Protein AF-I7C278-F1 (afdb_monomer_lite)

Structure (mmCIF, N/CA/C/O backbone):
data_AF-I7C278-F1
#
_entry.id   AF-I7C278-F1
#
loop_
_atom_site.group_PDB
_atom_site.id
_atom_site.type_symbol
_atom_site.label_atom_id
_atom_site.label_alt_id
_atom_site.label_comp_id
_atom_site.label_asym_id
_atom_site.label_entity_id
_atom_site.label_seq_id
_atom_site.pdbx_PDB_ins_code
_atom_site.Cartn_x
_atom_site.Cartn_y
_atom_site.Cartn_z
_atom_site.occupancy
_atom_site.B_iso_or_equiv
_atom_site.auth_seq_id
_atom_site.auth_comp_id
_atom_site.auth_asym_id
_atom_site.auth_atom_id
_atom_site.pdbx_PDB_model_num
ATOM 1 N N . MET A 1 1 ? 4.627 -19.663 -28.144 1.00 52.62 1 MET A N 1
ATOM 2 C CA . MET A 1 1 ? 4.927 -18.577 -27.190 1.00 52.62 1 MET A CA 1
ATOM 3 C C . MET A 1 1 ? 4.937 -19.194 -25.806 1.00 52.62 1 MET A C 1
ATOM 5 O O . MET A 1 1 ? 3.940 -19.802 -25.444 1.00 52.62 1 MET A O 1
ATOM 9 N N . GLN A 1 2 ? 6.064 -19.139 -25.101 1.00 69.25 2 GLN A N 1
ATOM 10 C CA . GLN A 1 2 ? 6.159 -19.613 -23.721 1.00 69.25 2 GLN A CA 1
ATOM 11 C C . GLN A 1 2 ? 5.939 -18.409 -22.808 1.00 69.25 2 GLN A C 1
ATOM 13 O O . GLN A 1 2 ? 6.591 -17.383 -22.988 1.00 69.25 2 GLN A O 1
ATOM 18 N N . LEU A 1 3 ? 4.978 -18.511 -21.897 1.00 79.00 3 LEU A N 1
ATOM 19 C CA . LEU A 1 3 ? 4.718 -17.484 -20.894 1.00 79.00 3 LEU A CA 1
ATOM 20 C C . LEU A 1 3 ? 5.531 -17.817 -19.641 1.00 79.00 3 LEU A C 1
ATOM 22 O O . LEU A 1 3 ? 5.642 -18.986 -19.274 1.00 79.00 3 LEU A O 1
ATOM 26 N N . LEU A 1 4 ? 6.120 -16.796 -19.022 1.00 84.38 4 LEU A N 1
ATOM 27 C CA . LEU A 1 4 ? 6.822 -16.912 -17.746 1.00 84.38 4 LEU A CA 1
ATOM 28 C C . LEU A 1 4 ? 5.883 -16.481 -16.624 1.00 84.38 4 LEU A C 1
ATOM 30 O O . LEU A 1 4 ? 5.195 -15.465 -16.743 1.00 84.38 4 LEU A O 1
ATOM 34 N N . GLU A 1 5 ? 5.867 -17.246 -15.538 1.00 88.94 5 GLU A N 1
ATOM 35 C CA . GLU A 1 5 ? 5.171 -16.848 -14.321 1.00 88.94 5 GLU A CA 1
ATOM 36 C C . GLU A 1 5 ? 5.913 -15.680 -13.658 1.00 88.94 5 GLU A C 1
ATOM 38 O O . GLU A 1 5 ? 7.144 -15.637 -13.624 1.00 88.94 5 GLU A O 1
ATOM 43 N N . THR A 1 6 ? 5.153 -14.703 -13.170 1.00 94.19 6 THR A N 1
ATOM 44 C CA . THR A 1 6 ? 5.685 -13.492 -12.532 1.00 94.19 6 THR A CA 1
ATOM 45 C C . THR A 1 6 ? 5.403 -13.539 -11.037 1.00 94.19 6 THR A C 1
ATOM 47 O O . THR A 1 6 ? 4.390 -14.101 -10.626 1.00 94.19 6 THR A O 1
ATOM 50 N N . ALA A 1 7 ? 6.248 -12.909 -10.226 1.00 93.56 7 ALA A N 1
ATOM 51 C CA . ALA A 1 7 ? 6.059 -12.804 -8.780 1.00 93.56 7 ALA A CA 1
ATOM 52 C C . ALA A 1 7 ? 5.506 -11.419 -8.390 1.00 93.56 7 ALA A C 1
ATOM 54 O O . ALA A 1 7 ? 5.852 -10.433 -9.049 1.00 93.56 7 ALA A O 1
ATOM 55 N N . PRO A 1 8 ? 4.682 -11.305 -7.334 1.00 95.12 8 PRO A N 1
ATOM 56 C CA . PRO A 1 8 ? 4.284 -10.014 -6.780 1.00 95.12 8 PRO A CA 1
ATOM 57 C C . PRO A 1 8 ? 5.488 -9.344 -6.107 1.00 95.12 8 PRO A C 1
ATOM 59 O O . PRO A 1 8 ? 6.318 -10.028 -5.511 1.00 95.12 8 PRO A O 1
ATOM 62 N N . HIS A 1 9 ? 5.596 -8.017 -6.196 1.00 93.62 9 HIS A N 1
ATOM 63 C CA . HIS A 1 9 ? 6.656 -7.256 -5.532 1.00 93.62 9 HIS A CA 1
ATOM 64 C C . HIS A 1 9 ? 6.105 -6.261 -4.525 1.00 93.62 9 HIS A C 1
ATOM 66 O O . HIS A 1 9 ? 6.344 -6.428 -3.338 1.00 93.62 9 HIS A O 1
ATOM 72 N N . GLU A 1 10 ? 5.369 -5.261 -4.999 1.00 94.06 10 GLU A N 1
ATOM 73 C CA . GLU A 1 10 ? 4.858 -4.146 -4.206 1.00 94.06 10 GLU A CA 1
ATOM 74 C C . GLU A 1 10 ? 3.366 -3.983 -4.483 1.00 94.06 10 GLU A C 1
ATOM 76 O O . GLU A 1 10 ? 2.907 -4.151 -5.618 1.00 94.06 10 GLU A O 1
ATOM 81 N N . PHE A 1 11 ? 2.611 -3.662 -3.440 1.00 97.00 11 PHE A N 1
ATOM 82 C CA . PHE A 1 11 ? 1.198 -3.337 -3.527 1.00 97.00 11 PHE A CA 1
ATOM 83 C C . PHE A 1 11 ? 0.884 -2.204 -2.558 1.00 97.00 11 PHE A C 1
ATOM 85 O O . PHE A 1 11 ? 1.240 -2.263 -1.380 1.00 97.00 11 PHE A O 1
ATOM 92 N N . ALA A 1 12 ? 0.200 -1.181 -3.055 1.00 97.88 12 ALA A N 1
ATOM 93 C CA . ALA A 1 12 ? -0.293 -0.084 -2.245 1.00 97.88 12 ALA A CA 1
ATOM 94 C C . ALA A 1 12 ? -1.740 0.223 -2.619 1.00 97.88 12 ALA A C 1
ATOM 96 O O . ALA A 1 12 ? -2.070 0.311 -3.804 1.00 97.88 12 ALA A O 1
ATOM 97 N N . ALA A 1 13 ? -2.603 0.415 -1.626 1.00 98.06 13 ALA A N 1
ATOM 98 C CA . ALA A 1 13 ? -4.017 0.689 -1.843 1.00 98.06 13 ALA A CA 1
ATOM 99 C C . ALA A 1 13 ? -4.628 1.508 -0.703 1.00 98.06 13 ALA A C 1
ATOM 101 O O . ALA A 1 13 ? -4.143 1.504 0.423 1.00 98.06 13 ALA A O 1
ATOM 102 N N . HIS A 1 14 ? -5.727 2.181 -1.014 1.00 97.69 14 HIS A N 1
ATOM 103 C CA . HIS A 1 14 ? -6.691 2.679 -0.047 1.00 97.69 14 HIS A CA 1
ATOM 104 C C . HIS A 1 14 ? -7.922 1.781 -0.099 1.00 97.69 14 HIS A C 1
ATOM 106 O O . HIS A 1 14 ? -8.593 1.732 -1.130 1.00 97.69 14 HIS A O 1
ATOM 112 N N . PHE A 1 15 ? -8.206 1.078 0.989 1.00 98.25 15 PHE A N 1
ATOM 113 C CA . PHE A 1 15 ? -9.449 0.336 1.166 1.00 98.25 15 PHE A CA 1
ATOM 114 C C . PHE A 1 15 ? -10.363 1.133 2.088 1.00 98.25 15 PHE A C 1
ATOM 116 O O . PHE A 1 15 ? -10.001 1.413 3.230 1.00 98.25 15 PHE A O 1
ATOM 123 N N . LEU A 1 16 ? -11.505 1.551 1.558 1.00 97.88 16 LEU A N 1
ATOM 124 C CA . LEU A 1 16 ? -12.511 2.319 2.276 1.00 97.88 16 LEU A CA 1
ATOM 125 C C . LEU A 1 16 ? -13.634 1.379 2.710 1.00 97.88 16 LEU A C 1
ATOM 127 O O . LEU A 1 16 ? -14.067 0.543 1.920 1.00 97.88 16 LEU A O 1
ATOM 131 N N . PHE A 1 17 ? -14.080 1.530 3.953 1.00 98.12 17 PHE A N 1
ATOM 132 C CA . PHE A 1 17 ? -15.179 0.770 4.546 1.00 98.12 17 PHE A CA 1
ATOM 133 C C . PHE A 1 17 ? -16.079 1.732 5.318 1.00 98.12 17 PHE A C 1
ATOM 135 O O . PHE A 1 17 ? -15.586 2.467 6.173 1.00 98.12 17 PHE A O 1
ATOM 142 N N . ASP A 1 18 ? -17.372 1.726 5.030 1.00 97.06 18 ASP A N 1
ATOM 143 C CA . ASP A 1 18 ? -18.355 2.678 5.561 1.00 97.06 18 ASP A CA 1
ATOM 144 C C . ASP A 1 18 ? -19.628 2.003 6.101 1.00 97.06 18 ASP A C 1
ATOM 146 O O . ASP A 1 18 ? -20.328 2.602 6.911 1.00 97.06 18 ASP A O 1
ATOM 150 N N . GLU A 1 19 ? -19.877 0.727 5.770 1.00 96.94 19 GLU A N 1
ATOM 151 C CA . GLU A 1 19 ? -21.053 -0.049 6.219 1.00 96.94 19 GLU A CA 1
ATOM 152 C C . GLU A 1 19 ? -21.299 0.024 7.741 1.00 96.94 19 GLU A C 1
ATOM 154 O O . GLU A 1 19 ? -22.442 0.027 8.197 1.00 96.94 19 GLU A O 1
ATOM 159 N N . TYR A 1 20 ? -20.225 0.108 8.534 1.00 97.00 20 TYR A N 1
ATOM 160 C CA . TYR A 1 20 ? -20.272 0.168 10.001 1.00 97.00 20 TYR A CA 1
ATOM 161 C C . TYR A 1 20 ? -19.765 1.504 10.574 1.00 97.00 20 TYR A C 1
ATOM 163 O O . TYR A 1 20 ? -19.423 1.575 11.757 1.00 97.00 20 TYR A O 1
ATOM 171 N N . GLY A 1 21 ? -19.667 2.557 9.754 1.00 96.38 21 GLY A N 1
ATOM 172 C CA . GLY A 1 21 ? -19.177 3.872 10.173 1.00 96.38 21 GLY A CA 1
ATOM 173 C C . GLY A 1 21 ? -17.834 3.797 10.912 1.00 96.38 21 GLY A C 1
ATOM 174 O O . GLY A 1 21 ? -16.874 3.174 10.447 1.00 96.38 21 GLY A O 1
ATOM 175 N N . LEU A 1 22 ? -17.762 4.410 12.099 1.00 97.12 22 LEU A N 1
ATOM 176 C CA . LEU A 1 22 ? -16.563 4.405 12.948 1.00 97.12 22 LEU A CA 1
ATOM 177 C C . LEU A 1 22 ? -16.426 3.207 13.906 1.00 97.12 22 LEU A C 1
ATOM 179 O O . LEU A 1 22 ? -15.422 3.117 14.622 1.00 97.12 22 LEU A O 1
ATOM 183 N N . ASP A 1 23 ? -17.348 2.243 13.910 1.00 97.38 23 ASP A N 1
ATOM 184 C CA . ASP A 1 23 ? -17.236 1.049 14.764 1.00 97.38 23 ASP A CA 1
ATOM 185 C C . ASP A 1 23 ? -15.898 0.293 14.628 1.00 97.38 23 ASP A C 1
ATOM 187 O O . ASP A 1 23 ? -15.348 -0.125 15.659 1.00 97.38 23 ASP A O 1
ATOM 191 N N . PRO A 1 24 ? -15.307 0.125 13.424 1.00 97.94 24 PRO A N 1
ATOM 192 C CA . PRO A 1 24 ? -14.018 -0.547 13.280 1.00 97.94 24 PRO A CA 1
ATOM 193 C C . PRO A 1 24 ? -12.886 0.237 13.955 1.00 97.94 24 PRO A C 1
ATOM 195 O O . PRO A 1 24 ? -11.993 -0.354 14.570 1.00 97.94 24 PRO A O 1
ATOM 198 N N . PHE A 1 25 ? -12.945 1.569 13.894 1.00 97.69 25 PHE A N 1
ATOM 199 C CA . PHE A 1 25 ? -11.983 2.465 14.530 1.00 97.69 25 PHE A CA 1
ATOM 200 C C . PHE A 1 25 ? -12.074 2.379 16.062 1.00 97.69 25 PHE A C 1
ATOM 202 O O . PHE A 1 25 ? -11.065 2.151 16.735 1.00 97.69 25 PHE A O 1
ATOM 209 N N . PHE A 1 26 ? -13.283 2.440 16.627 1.00 97.31 26 PHE A N 1
ATOM 210 C CA . PHE A 1 26 ? -13.486 2.283 18.072 1.00 97.31 26 PHE A CA 1
ATOM 211 C C . PHE A 1 26 ? -13.178 0.864 18.572 1.00 97.31 26 PHE A C 1
ATOM 213 O O . PHE A 1 26 ? -12.757 0.674 19.717 1.00 97.31 26 PHE A O 1
ATOM 220 N N . ALA A 1 27 ? -13.345 -0.156 17.729 1.00 97.50 27 ALA A N 1
ATOM 221 C CA . ALA A 1 27 ? -12.926 -1.511 18.059 1.00 97.50 27 ALA A CA 1
ATOM 222 C C . ALA A 1 27 ? -11.399 -1.622 18.178 1.00 97.50 27 ALA A C 1
ATOM 224 O O . ALA A 1 27 ? -10.922 -2.270 19.113 1.00 97.50 27 ALA A O 1
ATOM 225 N N . CYS A 1 28 ? -10.636 -0.964 17.297 1.00 97.38 28 CYS A N 1
ATOM 226 C CA . CYS A 1 28 ? -9.177 -0.894 17.415 1.00 97.38 28 CYS A CA 1
ATOM 227 C C . CYS A 1 28 ? -8.763 -0.243 18.741 1.00 97.38 28 CYS A C 1
ATOM 229 O O . CYS A 1 28 ? -7.968 -0.815 19.487 1.00 97.38 28 CYS A O 1
ATOM 231 N N . ASP A 1 29 ? -9.372 0.898 19.075 1.00 96.56 29 ASP A N 1
ATOM 232 C CA . ASP A 1 29 ? -9.146 1.621 20.330 1.00 96.56 29 ASP A CA 1
ATOM 233 C C . ASP A 1 29 ? -9.329 0.727 21.563 1.00 96.56 29 ASP A C 1
ATOM 235 O O . ASP A 1 29 ? -8.451 0.636 22.427 1.00 96.56 29 ASP A O 1
ATOM 239 N N . ARG A 1 30 ? -10.458 0.013 21.613 1.00 95.62 30 ARG A N 1
ATOM 240 C CA . ARG A 1 30 ? -10.775 -0.911 22.703 1.00 95.62 30 ARG A CA 1
ATOM 241 C C . ARG A 1 30 ? -9.720 -2.007 22.830 1.00 95.62 30 ARG A C 1
ATOM 243 O O . ARG A 1 30 ? -9.264 -2.288 23.933 1.00 95.62 30 ARG A O 1
ATOM 250 N N . ARG A 1 31 ? -9.295 -2.597 21.709 1.00 96.19 31 ARG A N 1
ATOM 251 C CA . ARG A 1 31 ? -8.301 -3.679 21.706 1.00 96.19 31 ARG A CA 1
ATOM 252 C C . ARG A 1 31 ? -6.918 -3.224 22.138 1.00 96.19 31 ARG A C 1
ATOM 254 O O . ARG A 1 31 ? -6.256 -3.944 22.881 1.00 96.19 31 ARG A O 1
ATOM 261 N N . ILE A 1 32 ? -6.504 -2.027 2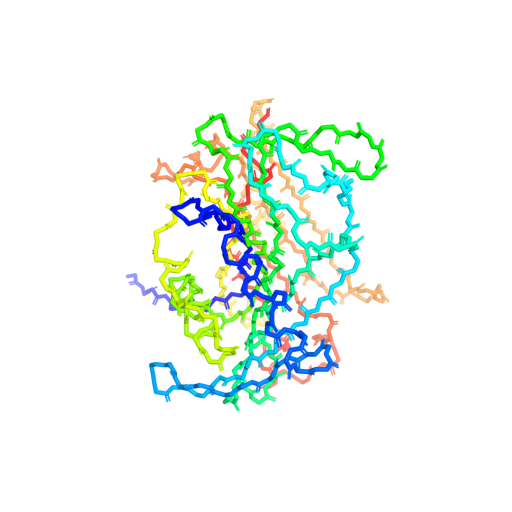1.744 1.00 94.19 32 ILE A N 1
ATOM 262 C CA . ILE A 1 32 ? -5.255 -1.429 22.217 1.00 94.19 32 ILE A CA 1
ATOM 263 C C . ILE A 1 32 ? -5.284 -1.204 23.734 1.00 94.19 32 ILE A C 1
ATOM 265 O O . ILE A 1 32 ? -4.313 -1.540 24.411 1.00 94.19 32 ILE A O 1
ATOM 269 N N . LYS A 1 33 ? -6.399 -0.705 24.282 1.00 92.69 33 LYS A N 1
ATOM 270 C CA . LYS A 1 33 ? -6.575 -0.522 25.734 1.00 92.69 33 LYS A CA 1
ATOM 271 C C . LYS A 1 33 ? -6.551 -1.849 26.496 1.00 92.69 33 LYS A C 1
ATOM 273 O O . LYS A 1 33 ? -5.905 -1.930 27.536 1.00 92.69 33 LYS A O 1
ATOM 278 N N . ASP A 1 34 ? -7.177 -2.894 25.954 1.00 92.19 34 ASP A N 1
ATOM 279 C CA . ASP A 1 34 ? -7.126 -4.251 26.522 1.00 92.19 34 ASP A CA 1
ATOM 280 C C . ASP A 1 34 ? -5.696 -4.840 26.521 1.00 92.19 34 ASP A C 1
ATOM 282 O O . ASP A 1 34 ? -5.415 -5.786 27.255 1.00 92.19 34 ASP A O 1
ATOM 286 N N . GLY A 1 35 ? -4.804 -4.320 25.667 1.00 84.81 35 GLY A N 1
ATOM 287 C CA . GLY A 1 35 ? -3.458 -4.847 25.407 1.00 84.81 35 GLY A CA 1
ATOM 288 C C . GLY A 1 35 ? -2.316 -3.993 25.934 1.00 84.81 35 GLY A C 1
ATOM 289 O O . GLY A 1 35 ? -1.186 -4.160 25.483 1.00 84.81 35 GLY A O 1
ATOM 290 N N . ASP A 1 36 ? -2.602 -3.048 26.831 1.00 88.69 36 ASP A N 1
ATOM 291 C CA . ASP A 1 36 ? -1.602 -2.118 27.375 1.00 88.69 36 ASP A CA 1
ATOM 292 C C . ASP A 1 36 ? -0.795 -1.398 26.271 1.00 88.69 36 ASP A C 1
ATOM 294 O O . ASP A 1 36 ? 0.425 -1.257 26.328 1.00 88.69 36 ASP A O 1
ATOM 298 N N . GLY A 1 37 ? -1.484 -0.990 25.197 1.00 88.56 37 GLY A N 1
ATOM 299 C CA . GLY A 1 37 ? -0.897 -0.228 24.093 1.00 88.56 37 GLY A CA 1
ATOM 300 C C . GLY A 1 37 ? -0.599 -1.024 22.817 1.00 88.56 37 GLY A C 1
ATOM 301 O O . GLY A 1 37 ? -0.344 -0.410 21.781 1.00 88.56 37 GLY A O 1
ATOM 302 N N . SER A 1 38 ? -0.667 -2.361 22.828 1.00 94.19 38 SER A N 1
ATOM 303 C CA . SER A 1 38 ? -0.548 -3.169 21.600 1.00 94.19 38 SER A CA 1
ATOM 304 C C . SER A 1 38 ? -1.225 -4.535 21.712 1.00 94.19 38 SER A C 1
ATOM 306 O O . SER A 1 38 ? -1.324 -5.102 22.793 1.00 94.19 38 SER A O 1
ATOM 308 N N . GLN A 1 39 ? -1.654 -5.109 20.589 1.00 96.25 39 GLN A N 1
ATOM 309 C CA . GLN A 1 39 ? -2.144 -6.491 20.532 1.00 96.25 39 GLN A CA 1
ATOM 310 C C . GLN A 1 39 ? -1.337 -7.287 19.522 1.00 96.25 39 GLN A C 1
ATOM 312 O O . GLN A 1 39 ? -1.043 -6.799 18.433 1.00 96.25 39 GLN A O 1
ATOM 317 N N . ARG A 1 40 ? -0.995 -8.529 19.866 1.00 96.94 40 ARG A N 1
ATOM 318 C CA . ARG A 1 40 ? -0.289 -9.445 18.967 1.00 96.94 40 ARG A CA 1
ATOM 319 C C . ARG A 1 40 ? -1.006 -10.775 18.915 1.00 96.94 40 ARG A C 1
ATOM 321 O O . ARG A 1 40 ? -1.378 -11.319 19.952 1.00 96.94 40 ARG A O 1
ATOM 328 N N . ALA A 1 41 ? -1.146 -11.318 17.718 1.00 97.44 41 ALA A N 1
ATOM 329 C CA . ALA A 1 41 ? -1.753 -12.621 17.517 1.00 97.44 41 ALA A CA 1
ATOM 330 C C . ALA A 1 41 ? -1.094 -13.361 16.354 1.00 97.44 41 ALA A C 1
ATOM 332 O O . ALA A 1 41 ? -0.411 -12.773 15.515 1.00 97.44 41 ALA A O 1
ATOM 333 N N . LYS A 1 42 ? -1.314 -14.673 16.313 1.00 97.56 42 LYS A N 1
ATOM 334 C CA . LYS A 1 42 ? -0.985 -15.517 15.166 1.00 97.56 42 LYS A CA 1
ATOM 335 C C . LYS A 1 42 ? -2.269 -16.070 14.576 1.00 97.56 42 LYS A C 1
ATOM 337 O O . LYS A 1 42 ? -3.219 -16.327 15.314 1.00 97.56 42 LYS A O 1
ATOM 342 N N . PHE A 1 43 ? -2.280 -16.274 13.270 1.00 97.81 43 PHE A N 1
ATOM 343 C CA . PHE A 1 43 ? -3.385 -16.916 12.575 1.00 97.81 43 PHE A CA 1
ATOM 344 C C . PHE A 1 43 ? -2.870 -17.742 11.402 1.00 97.81 43 PHE A C 1
ATOM 346 O O . PHE A 1 43 ? -1.732 -17.583 10.962 1.00 97.81 43 PHE A O 1
ATOM 353 N N . GLU A 1 44 ? -3.718 -18.639 10.916 1.00 97.31 44 GLU A N 1
ATOM 354 C CA . GLU A 1 44 ? -3.465 -19.401 9.700 1.00 97.31 44 GLU A CA 1
ATOM 355 C C . GLU A 1 44 ? -4.361 -18.880 8.582 1.00 97.31 44 GLU A C 1
ATOM 357 O O . GLU A 1 44 ? -5.539 -18.580 8.798 1.00 97.31 44 GLU A O 1
ATOM 362 N N . PHE A 1 45 ? -3.808 -18.781 7.378 1.00 96.12 45 PHE A N 1
ATOM 363 C CA . PHE A 1 45 ? -4.551 -18.409 6.183 1.00 96.12 45 PHE A CA 1
ATOM 364 C C . PHE A 1 45 ? -4.017 -19.200 4.993 1.00 96.12 45 PHE A C 1
ATOM 366 O O . PHE A 1 45 ? -2.828 -19.147 4.693 1.00 96.12 45 PHE A O 1
ATOM 373 N N . GLU A 1 46 ? -4.900 -19.959 4.337 1.00 93.94 46 GLU A N 1
ATOM 374 C CA . GLU A 1 46 ? -4.564 -20.805 3.178 1.00 93.94 46 GLU A CA 1
ATOM 375 C C . GLU A 1 46 ? -3.401 -21.786 3.437 1.00 93.94 46 GLU A C 1
ATOM 377 O O . GLU A 1 46 ? -2.609 -22.081 2.548 1.00 93.94 46 GLU A O 1
ATOM 382 N N . GLY A 1 47 ? -3.314 -22.313 4.664 1.00 92.75 47 GLY A N 1
ATOM 383 C CA . GLY A 1 47 ? -2.269 -23.260 5.069 1.00 92.75 47 GLY A CA 1
ATOM 384 C C . GLY A 1 47 ? -0.921 -22.620 5.412 1.00 92.75 47 GLY A C 1
ATOM 385 O O . GLY A 1 47 ? 0.043 -23.346 5.631 1.00 92.75 47 GLY A O 1
ATOM 386 N N . GLU A 1 48 ? -0.854 -21.291 5.474 1.00 94.12 48 GLU A N 1
ATOM 387 C CA . GLU A 1 48 ? 0.346 -20.535 5.833 1.00 94.12 48 GLU A CA 1
ATOM 388 C C . GLU A 1 48 ? 0.183 -19.861 7.200 1.00 94.12 48 GLU A C 1
ATOM 390 O O . GLU A 1 48 ? -0.916 -19.415 7.556 1.00 94.12 48 GLU A O 1
ATOM 395 N N . SER A 1 49 ? 1.278 -19.747 7.954 1.00 96.06 49 SER A N 1
ATOM 396 C CA . SER A 1 49 ? 1.294 -19.050 9.240 1.00 96.06 49 SER A CA 1
ATOM 397 C C . SER A 1 49 ? 1.510 -17.552 9.051 1.00 96.06 49 SER A C 1
ATOM 399 O O . SER A 1 49 ? 2.381 -17.120 8.295 1.00 96.06 49 SER A O 1
ATOM 401 N N . TRP A 1 50 ? 0.752 -16.748 9.792 1.00 97.50 50 TRP A N 1
ATOM 402 C CA . TRP A 1 50 ? 0.854 -15.293 9.805 1.00 97.50 50 TRP A CA 1
ATOM 403 C C . TRP A 1 50 ? 0.879 -14.762 11.232 1.00 97.50 50 TRP A C 1
ATOM 405 O O . TRP A 1 50 ? 0.300 -15.339 12.158 1.00 97.50 50 TRP A O 1
ATOM 415 N N . GLN A 1 51 ? 1.551 -13.633 11.408 1.00 97.44 51 GLN A N 1
ATOM 416 C CA . GLN A 1 51 ? 1.590 -12.879 12.650 1.00 97.44 51 GLN A CA 1
ATOM 417 C C . GLN A 1 51 ? 1.016 -11.495 12.392 1.00 97.44 51 GLN A C 1
ATOM 419 O O . GLN A 1 51 ? 1.268 -10.898 11.349 1.00 97.44 51 GLN A O 1
ATOM 424 N N . VAL A 1 52 ? 0.240 -10.992 13.343 1.00 98.12 52 VAL A N 1
ATOM 425 C CA . VAL A 1 52 ? -0.333 -9.651 13.293 1.00 98.12 52 VAL A CA 1
ATOM 426 C C . VAL A 1 52 ? 0.014 -8.892 14.562 1.00 98.12 52 VAL A C 1
ATOM 428 O O . VAL A 1 52 ? -0.043 -9.445 15.663 1.00 98.12 52 VAL A O 1
ATOM 431 N N . THR A 1 53 ? 0.346 -7.616 14.399 1.00 98.00 53 THR A N 1
ATOM 432 C CA . THR A 1 53 ? 0.463 -6.641 15.480 1.00 98.00 53 THR A CA 1
ATOM 433 C C . THR A 1 53 ? -0.478 -5.477 15.202 1.00 98.00 53 THR A C 1
ATOM 435 O O . THR A 1 53 ? -0.372 -4.838 14.161 1.00 98.00 53 THR A O 1
ATOM 438 N N . LEU A 1 54 ? -1.382 -5.204 16.140 1.00 98.44 54 LEU A N 1
ATOM 439 C CA . LEU A 1 54 ? -2.166 -3.977 16.193 1.00 98.44 54 LEU A CA 1
ATOM 440 C C . LEU A 1 54 ? -1.472 -3.007 17.155 1.00 98.44 54 LEU A C 1
ATOM 442 O O . LEU A 1 54 ? -1.230 -3.342 18.320 1.00 98.44 54 LEU A O 1
ATOM 446 N N . SER A 1 55 ? -1.175 -1.811 16.671 1.00 97.25 55 SER A N 1
ATOM 447 C CA . SER A 1 55 ? -0.606 -0.699 17.435 1.00 97.25 55 SER A CA 1
ATOM 448 C C . SER A 1 55 ? -1.354 0.599 17.132 1.00 97.25 55 SER A C 1
ATOM 450 O O . SER A 1 55 ? -2.310 0.612 16.355 1.00 97.25 55 SER A O 1
ATOM 452 N N . TYR A 1 56 ? -0.943 1.693 17.764 1.00 96.62 56 TYR A N 1
ATOM 453 C CA . TYR A 1 56 ? -1.489 3.019 17.512 1.00 96.62 56 TYR A CA 1
ATOM 454 C C . TYR A 1 56 ? -0.371 4.044 17.341 1.00 96.62 56 TYR A C 1
ATOM 456 O O . TYR A 1 56 ? 0.778 3.805 17.723 1.00 96.62 56 TYR A O 1
ATOM 464 N N . ARG A 1 57 ? -0.737 5.191 16.780 1.00 95.06 57 ARG A N 1
ATOM 465 C CA . ARG A 1 57 ? 0.135 6.345 16.580 1.00 95.06 57 ARG A CA 1
ATOM 466 C C . ARG A 1 57 ? -0.633 7.643 16.785 1.00 95.06 57 ARG A C 1
ATOM 468 O O . ARG A 1 57 ? -1.866 7.651 16.729 1.00 95.06 57 ARG A O 1
ATOM 475 N N . ASP A 1 58 ? 0.111 8.727 16.959 1.00 93.62 58 ASP A N 1
ATOM 476 C CA . ASP A 1 58 ? -0.455 10.073 16.971 1.00 93.62 58 ASP A CA 1
ATOM 477 C C . ASP A 1 58 ? -1.095 10.384 15.616 1.00 93.62 58 ASP A C 1
ATOM 479 O O . ASP A 1 58 ? -0.551 10.045 14.559 1.00 93.62 58 ASP A O 1
ATOM 483 N N . SER A 1 59 ? -2.266 11.009 15.660 1.00 93.56 59 SER A N 1
ATOM 484 C CA . SER A 1 59 ? -3.025 11.357 14.466 1.00 93.56 59 SER A CA 1
ATOM 485 C C . SER A 1 59 ? -2.663 12.748 13.966 1.00 93.56 59 SER A C 1
ATOM 487 O O . SER A 1 59 ? -2.537 13.676 14.752 1.00 93.56 59 SER A O 1
ATOM 489 N N . GLY A 1 60 ? -2.588 12.916 12.645 1.00 92.75 60 GLY A N 1
ATOM 490 C CA . GLY A 1 60 ? -2.511 14.241 12.017 1.00 92.75 60 GLY A CA 1
ATOM 491 C C . GLY A 1 60 ? -3.876 14.918 11.828 1.00 92.75 60 GLY A C 1
ATOM 492 O O . GLY A 1 60 ? -3.976 15.883 11.063 1.00 92.75 60 GLY A O 1
ATOM 493 N N . LEU A 1 61 ? -4.935 14.383 12.441 1.00 94.31 61 LEU A N 1
ATOM 494 C CA . LEU A 1 61 ? -6.313 14.863 12.333 1.00 94.31 61 LEU A CA 1
ATOM 495 C C . LEU A 1 61 ? -6.682 15.772 13.505 1.00 94.31 61 LEU A C 1
ATOM 497 O O . LEU A 1 61 ? -6.328 15.505 14.649 1.00 94.31 61 LEU A O 1
ATOM 501 N N . GLU A 1 62 ? -7.457 16.815 13.218 1.00 94.25 62 GLU A N 1
ATOM 502 C CA . GLU A 1 62 ? -8.062 17.649 14.252 1.00 94.25 62 GLU A CA 1
ATOM 503 C C . GLU A 1 62 ? -9.094 16.827 15.040 1.00 94.25 62 GLU A C 1
ATOM 505 O O . GLU A 1 62 ? -9.923 16.120 14.458 1.00 94.25 62 GLU A O 1
ATOM 510 N N . HIS A 1 63 ? -9.050 16.915 16.372 1.00 94.19 63 HIS A N 1
ATOM 511 C CA . HIS A 1 63 ? -10.007 16.220 17.228 1.00 94.19 63 HIS A CA 1
ATOM 512 C C . HIS A 1 63 ? -11.421 16.787 17.018 1.00 94.19 63 HIS A C 1
ATOM 514 O O . HIS A 1 63 ? -11.617 17.992 17.187 1.00 94.19 63 HIS A O 1
ATOM 520 N N . PRO A 1 64 ? -12.446 15.960 16.749 1.00 92.75 64 PRO A N 1
ATOM 521 C CA . PRO A 1 64 ? -13.784 16.451 16.406 1.00 92.75 64 PRO A CA 1
ATOM 522 C C . PRO A 1 64 ? -14.630 16.920 17.610 1.00 92.75 64 PRO A C 1
ATOM 524 O O . PRO A 1 64 ? -15.832 17.117 17.483 1.00 92.75 64 PRO A O 1
ATOM 527 N N . GLY A 1 65 ? -14.036 17.102 18.793 1.00 92.00 65 GLY A N 1
ATOM 528 C CA . GLY A 1 65 ? -14.780 17.240 20.054 1.00 92.00 65 GLY A CA 1
ATOM 529 C C . GLY A 1 65 ? -15.457 15.940 20.514 1.00 92.00 65 GLY A C 1
ATOM 530 O O . GLY A 1 65 ? -14.973 14.855 20.211 1.00 92.00 65 GLY A O 1
ATOM 531 N N . GLU A 1 66 ? -16.546 16.057 21.280 1.00 93.12 66 GLU A N 1
ATOM 532 C CA . GLU A 1 66 ? -17.269 14.915 21.877 1.00 93.12 66 GLU A CA 1
ATOM 533 C C . GLU A 1 66 ? -18.213 14.202 20.899 1.00 93.12 66 GLU A C 1
ATOM 535 O O . GLU A 1 66 ? -18.620 13.074 21.161 1.00 93.12 66 GLU A O 1
ATOM 540 N N . GLN A 1 67 ? -18.579 14.843 19.788 1.00 93.19 67 GLN A N 1
ATOM 541 C CA . GLN A 1 67 ? -19.542 14.312 18.828 1.00 93.19 67 GLN A CA 1
ATOM 542 C C . GLN A 1 67 ? -19.214 14.798 17.415 1.00 93.19 67 GLN A C 1
ATOM 544 O O . GLN A 1 67 ? -18.891 15.969 17.212 1.00 93.19 67 GLN A O 1
ATOM 549 N N . LEU A 1 68 ? -19.313 13.899 16.437 1.00 91.81 68 LEU A N 1
ATOM 550 C CA . LEU A 1 68 ? -19.156 14.225 15.023 1.00 91.81 68 LEU A CA 1
ATOM 551 C C . LEU A 1 68 ? -20.327 15.075 14.496 1.00 91.81 68 LEU A C 1
ATOM 553 O O . LEU A 1 68 ? -21.424 15.017 15.054 1.00 91.81 68 LEU A O 1
ATOM 557 N N . PRO A 1 69 ? -20.159 15.804 13.373 1.00 86.31 69 PRO A N 1
ATOM 558 C CA . PRO A 1 69 ? -21.257 16.538 12.724 1.00 86.31 69 PRO A CA 1
ATOM 559 C C . PRO A 1 69 ? -22.486 15.677 12.378 1.00 86.31 69 PRO A C 1
ATOM 561 O O . PRO A 1 69 ? -23.608 16.174 12.325 1.00 86.31 69 PRO A O 1
ATOM 564 N N . THR A 1 70 ? -22.261 14.389 12.157 1.00 86.25 70 THR A N 1
ATOM 565 C CA . THR A 1 70 ? -23.231 13.320 11.874 1.00 86.25 70 THR A CA 1
ATOM 566 C C . THR A 1 70 ? -23.959 12.796 13.119 1.00 86.25 70 THR A C 1
ATOM 568 O O . THR A 1 70 ? -24.940 12.068 12.992 1.00 86.25 70 THR A O 1
ATOM 571 N N . GLY A 1 71 ? -23.533 13.190 14.325 1.00 89.69 71 GLY A N 1
ATOM 572 C CA . GLY A 1 71 ? -24.158 12.815 15.597 1.00 89.69 71 GLY A CA 1
ATOM 573 C C . GLY A 1 71 ? -23.516 11.624 16.315 1.00 89.69 71 GLY A C 1
ATOM 574 O O . GLY A 1 71 ? -23.976 11.259 17.394 1.00 89.69 71 GLY A O 1
ATOM 575 N N . THR A 1 72 ? -22.459 11.026 15.763 1.00 94.19 72 THR A N 1
ATOM 576 C CA . THR A 1 72 ? -21.731 9.924 16.411 1.00 94.19 72 THR A CA 1
ATOM 577 C C . THR A 1 72 ? -20.873 10.431 17.562 1.00 94.19 72 THR A C 1
ATOM 579 O O . THR A 1 72 ? -20.034 11.314 17.377 1.00 94.19 72 THR A O 1
ATOM 582 N N . ASP A 1 73 ? -21.053 9.854 18.748 1.00 94.19 73 ASP A N 1
ATOM 583 C CA . ASP A 1 73 ? -20.257 10.193 19.927 1.00 94.19 73 ASP A CA 1
ATOM 584 C C . ASP A 1 73 ? -18.795 9.761 19.738 1.00 94.19 73 ASP A C 1
ATOM 586 O O . ASP A 1 73 ? -18.480 8.590 19.504 1.00 94.19 73 ASP A O 1
ATOM 590 N N . PHE A 1 74 ? -17.877 10.712 19.880 1.00 92.75 74 PHE A N 1
ATOM 591 C CA . PHE A 1 74 ? -16.448 10.489 19.739 1.00 92.75 74 PHE A CA 1
ATOM 592 C C . PHE A 1 74 ? -15.822 10.223 21.113 1.00 92.75 74 PHE A C 1
ATOM 594 O O . PHE A 1 74 ? -15.358 11.118 21.814 1.00 92.75 74 PHE A O 1
ATOM 601 N N . GLY A 1 75 ? -15.830 8.953 21.524 1.00 85.44 75 GLY A N 1
ATOM 602 C CA . GLY A 1 75 ? -15.431 8.520 22.872 1.00 85.44 75 GLY A CA 1
ATOM 603 C C . GLY A 1 75 ? -13.922 8.466 23.159 1.00 85.44 75 GLY A C 1
ATOM 604 O O . GLY A 1 75 ? -13.512 7.852 24.150 1.00 85.44 75 GLY A O 1
ATOM 605 N N . LEU A 1 76 ? -13.077 9.036 22.297 1.00 89.69 76 LEU A N 1
ATOM 606 C CA . LEU A 1 76 ? -11.632 9.136 22.519 1.00 89.69 76 LEU A CA 1
ATOM 607 C C . LEU A 1 76 ? -11.312 10.542 23.028 1.00 89.69 76 LEU A C 1
ATOM 609 O O . LEU A 1 76 ? -11.818 11.508 22.486 1.00 89.69 76 LEU A O 1
ATOM 613 N N . ALA A 1 77 ? -10.479 10.644 24.066 1.00 86.56 77 ALA A N 1
ATOM 614 C CA . ALA A 1 77 ? -10.033 11.936 24.600 1.00 86.56 77 ALA A CA 1
ATOM 615 C C . ALA A 1 77 ? -8.855 12.533 23.813 1.00 86.56 77 ALA A C 1
ATOM 617 O O . ALA A 1 77 ? -8.638 13.741 23.828 1.00 86.56 77 ALA A O 1
ATOM 618 N N . GLU A 1 78 ? -8.071 11.670 23.168 1.00 89.62 78 GLU A N 1
ATOM 619 C CA . GLU A 1 78 ? -6.928 12.039 22.344 1.00 89.62 78 GLU A CA 1
ATOM 620 C C . GLU A 1 78 ? -7.093 11.402 20.972 1.00 89.62 78 GLU A C 1
ATOM 622 O O . GLU A 1 78 ? -7.487 10.234 20.852 1.00 89.62 78 GLU A O 1
ATOM 627 N N . MET A 1 79 ? -6.778 12.176 19.936 1.00 92.69 79 MET A N 1
ATOM 628 C CA . MET A 1 79 ? -6.870 11.705 18.568 1.00 92.69 79 MET A CA 1
ATOM 629 C C . MET A 1 79 ? -5.697 10.770 18.268 1.00 92.69 79 MET A C 1
ATOM 631 O O . MET A 1 79 ? -4.533 11.159 18.334 1.00 92.69 79 MET A O 1
ATOM 635 N N . ARG A 1 80 ? -6.012 9.535 17.891 1.00 94.62 80 ARG A N 1
ATOM 636 C CA . ARG A 1 80 ? -5.037 8.531 17.458 1.00 94.62 80 ARG A CA 1
ATOM 637 C C . ARG A 1 80 ? -5.523 7.819 16.215 1.00 94.62 80 ARG A C 1
ATOM 639 O O . ARG A 1 80 ? -6.712 7.811 15.913 1.00 94.62 80 ARG A O 1
ATOM 646 N N . GLU A 1 81 ? -4.589 7.192 15.529 1.00 97.25 81 GLU A N 1
ATOM 647 C CA . GLU A 1 81 ? -4.861 6.273 14.431 1.00 97.25 81 GLU A CA 1
ATOM 648 C C . GLU A 1 81 ? -4.210 4.927 14.734 1.00 97.25 81 GLU A C 1
ATOM 650 O O . GLU A 1 81 ? -3.393 4.811 15.654 1.00 97.25 81 GLU A O 1
ATOM 655 N N . PHE A 1 82 ? -4.599 3.896 13.992 1.00 98.06 82 PHE A N 1
ATOM 656 C CA . PHE A 1 82 ? -4.179 2.530 14.282 1.00 98.06 82 PHE A CA 1
ATOM 657 C C . PHE A 1 82 ? -3.371 1.949 13.140 1.00 98.06 82 PHE A C 1
ATOM 659 O O . PHE A 1 82 ? -3.584 2.281 11.980 1.00 98.06 82 PHE A O 1
ATOM 666 N N . ASP A 1 83 ? -2.462 1.052 13.480 1.00 98.00 83 ASP A N 1
ATOM 667 C CA . ASP A 1 83 ? -1.609 0.366 12.525 1.00 98.00 83 ASP A CA 1
ATOM 668 C C . ASP A 1 83 ? -1.787 -1.141 12.710 1.00 98.00 83 ASP A C 1
ATOM 670 O O . ASP A 1 83 ? -1.701 -1.656 13.827 1.00 98.00 83 ASP A O 1
ATOM 674 N N . LEU A 1 84 ? -2.051 -1.842 11.609 1.00 98.00 84 LEU A N 1
ATOM 675 C CA . LEU A 1 84 ? -2.145 -3.295 11.548 1.00 98.00 84 LEU A CA 1
ATOM 676 C C . LEU A 1 84 ? -0.984 -3.828 10.703 1.00 98.00 84 LEU A C 1
ATOM 678 O O . LEU A 1 84 ? -1.024 -3.786 9.472 1.00 98.00 84 LEU A O 1
ATOM 682 N N . SER A 1 85 ? 0.052 -4.329 11.369 1.00 98.00 85 SER A N 1
ATOM 683 C CA . SER A 1 85 ? 1.220 -4.944 10.732 1.00 98.00 85 SER A CA 1
ATOM 684 C C . SER A 1 85 ? 1.021 -6.447 10.639 1.00 98.00 85 SER A C 1
ATOM 686 O O . SER A 1 85 ? 0.805 -7.096 11.661 1.00 98.00 85 SER A O 1
ATOM 688 N N . VAL A 1 86 ? 1.097 -7.004 9.433 1.00 97.94 86 VAL A N 1
ATOM 689 C CA . VAL A 1 86 ? 0.868 -8.424 9.157 1.00 97.94 86 VAL A CA 1
ATOM 690 C C . VAL A 1 86 ? 2.063 -8.999 8.413 1.00 97.94 86 VAL A C 1
ATOM 692 O O . VAL A 1 86 ? 2.445 -8.513 7.351 1.00 97.94 86 VAL A O 1
ATOM 695 N N . GLU A 1 87 ? 2.646 -10.057 8.959 1.00 96.75 87 GLU A N 1
ATOM 696 C CA . GLU A 1 87 ? 3.890 -10.655 8.478 1.00 96.75 87 GLU A CA 1
ATOM 697 C C . GLU A 1 87 ? 3.724 -12.167 8.343 1.00 96.75 87 GLU A C 1
ATOM 699 O O . GLU A 1 87 ? 3.107 -12.815 9.196 1.00 96.75 87 GLU A O 1
ATOM 704 N N . SER A 1 88 ? 4.262 -12.746 7.270 1.00 95.38 88 SER A N 1
ATOM 705 C CA . SER A 1 88 ? 4.274 -14.200 7.114 1.00 95.38 88 SER A CA 1
ATOM 706 C C . SER A 1 88 ? 5.231 -14.822 8.134 1.00 95.38 88 SER A C 1
ATOM 708 O O . SER A 1 88 ? 6.388 -14.429 8.241 1.00 95.38 88 SER A O 1
ATOM 710 N N . GLY A 1 89 ? 4.753 -15.815 8.883 1.00 88.62 89 GLY A N 1
ATOM 711 C CA . GLY A 1 89 ? 5.570 -16.602 9.808 1.00 88.62 89 GLY A CA 1
ATOM 712 C C . GLY A 1 89 ? 6.476 -17.620 9.111 1.00 88.62 89 GLY A C 1
ATOM 713 O O . GLY A 1 89 ? 7.430 -18.090 9.728 1.00 88.62 89 GLY A O 1
ATOM 714 N N . ASP A 1 90 ? 6.193 -17.927 7.843 1.00 82.12 90 ASP A N 1
ATOM 715 C CA . ASP A 1 90 ? 6.929 -18.899 7.028 1.00 82.12 90 ASP A CA 1
ATOM 716 C C . ASP A 1 90 ? 7.991 -18.232 6.132 1.00 82.12 90 ASP A C 1
ATOM 718 O O . ASP A 1 90 ? 8.792 -18.915 5.488 1.00 82.12 90 ASP A O 1
ATOM 722 N N . ASP A 1 91 ? 8.024 -16.895 6.089 1.00 77.75 91 ASP A N 1
ATOM 723 C CA . ASP A 1 91 ? 9.011 -16.148 5.317 1.00 77.75 91 ASP A CA 1
ATOM 724 C C . ASP A 1 91 ? 10.298 -15.914 6.115 1.00 77.75 91 ASP A C 1
ATOM 726 O O . ASP A 1 91 ? 10.401 -15.035 6.968 1.00 77.75 91 ASP A O 1
ATOM 730 N N . VAL A 1 92 ? 11.325 -16.688 5.774 1.00 61.78 92 VAL A N 1
ATOM 731 C CA . VAL A 1 92 ? 12.663 -16.592 6.372 1.00 61.78 92 VAL A CA 1
ATOM 732 C C . VAL A 1 92 ? 13.378 -15.285 5.989 1.00 61.78 92 VAL A C 1
ATOM 734 O O . VAL A 1 92 ? 14.312 -14.876 6.678 1.00 61.78 92 VAL A O 1
ATOM 737 N N . VAL A 1 93 ? 12.974 -14.633 4.893 1.00 69.88 93 VAL A N 1
ATOM 738 C CA . VAL A 1 93 ? 13.606 -13.403 4.387 1.00 69.88 93 VAL A CA 1
ATOM 739 C C . VAL A 1 93 ? 12.987 -12.149 5.021 1.00 69.88 93 VAL A C 1
ATOM 741 O O . VAL A 1 93 ? 13.666 -11.129 5.119 1.00 69.88 93 VAL A O 1
ATOM 744 N N . GLY A 1 94 ? 11.747 -12.235 5.515 1.00 73.00 94 GLY A N 1
ATOM 745 C CA . GLY A 1 94 ? 11.036 -11.129 6.166 1.00 73.00 94 GLY A CA 1
ATOM 746 C C . GLY A 1 94 ? 10.577 -10.030 5.201 1.00 73.00 94 GLY A C 1
ATOM 747 O O . GLY A 1 94 ? 10.402 -8.885 5.608 1.00 73.00 94 GLY A O 1
ATOM 748 N N . GLU A 1 95 ? 10.406 -10.353 3.920 1.00 84.19 95 GLU A N 1
ATOM 749 C CA . GLU A 1 95 ? 9.961 -9.418 2.879 1.00 84.19 95 GLU A CA 1
ATOM 750 C C . GLU A 1 95 ? 8.495 -9.642 2.472 1.00 84.19 95 GLU A C 1
ATOM 752 O O . GLU A 1 95 ? 7.973 -8.939 1.601 1.00 84.19 95 GLU A O 1
ATOM 757 N N . ARG A 1 96 ? 7.820 -10.628 3.068 1.00 93.69 96 ARG A N 1
ATOM 758 C CA . ARG A 1 96 ? 6.419 -10.957 2.822 1.00 93.69 96 ARG A CA 1
ATOM 759 C C . ARG A 1 96 ? 5.536 -10.472 3.959 1.00 93.69 96 ARG A C 1
ATOM 761 O O . ARG A 1 96 ? 5.224 -11.196 4.908 1.00 93.69 96 ARG A O 1
ATOM 768 N N . SER A 1 97 ? 5.127 -9.222 3.833 1.00 96.31 97 SER A N 1
ATOM 769 C CA . SER A 1 97 ? 4.368 -8.520 4.854 1.00 96.31 97 SER A CA 1
ATOM 770 C C . SER A 1 97 ? 3.549 -7.386 4.256 1.00 96.31 97 SER A C 1
ATOM 772 O O . SER A 1 97 ? 3.710 -6.999 3.094 1.00 96.31 97 SER A O 1
ATOM 774 N N . PHE A 1 98 ? 2.642 -6.852 5.060 1.00 97.94 98 PHE A N 1
ATOM 775 C CA . PHE A 1 98 ? 2.009 -5.579 4.788 1.00 97.94 98 PHE A CA 1
ATOM 776 C C . PHE A 1 98 ? 1.702 -4.829 6.074 1.00 97.94 98 PHE A C 1
ATOM 778 O O . PHE A 1 98 ? 1.568 -5.403 7.152 1.00 97.94 98 PHE A O 1
ATOM 785 N N . HIS A 1 99 ? 1.558 -3.527 5.920 1.00 97.81 99 HIS A N 1
ATOM 786 C CA . HIS A 1 99 ? 1.122 -2.603 6.938 1.00 97.81 99 HIS A CA 1
ATOM 787 C C . HIS A 1 99 ? -0.163 -1.932 6.459 1.00 97.81 99 HIS A C 1
ATOM 789 O O . HIS A 1 99 ? -0.215 -1.436 5.331 1.00 97.81 99 HIS A O 1
ATOM 795 N N . ALA A 1 100 ? -1.194 -1.911 7.298 1.00 98.44 100 ALA A N 1
ATOM 796 C CA . ALA A 1 100 ? -2.423 -1.171 7.049 1.00 98.44 100 ALA A CA 1
ATOM 797 C C . ALA A 1 100 ? -2.604 -0.089 8.118 1.00 98.44 100 ALA A C 1
ATOM 799 O O . ALA A 1 100 ? -2.871 -0.395 9.279 1.00 98.44 100 ALA A O 1
ATOM 800 N N . HIS A 1 101 ? -2.471 1.173 7.711 1.00 98.50 101 HIS A N 1
ATOM 801 C CA . HIS A 1 101 ? -2.797 2.331 8.543 1.00 98.50 101 HIS A CA 1
ATOM 802 C C . HIS A 1 101 ? -4.304 2.579 8.485 1.00 98.50 101 HIS A C 1
ATOM 804 O O . HIS A 1 101 ? -4.848 2.859 7.417 1.00 98.50 101 HIS A O 1
ATOM 810 N N . ILE A 1 102 ? -4.971 2.434 9.624 1.00 98.44 102 ILE A N 1
ATOM 811 C CA . ILE A 1 102 ? -6.411 2.574 9.815 1.00 98.44 102 ILE A CA 1
ATOM 812 C C . ILE A 1 102 ? -6.684 3.988 10.327 1.00 98.44 102 ILE A C 1
ATOM 814 O O . ILE A 1 102 ? -6.402 4.323 11.482 1.00 98.44 102 ILE A O 1
ATOM 818 N N . ALA A 1 103 ? -7.272 4.796 9.455 1.00 97.44 103 ALA A N 1
ATOM 819 C CA . ALA A 1 103 ? -7.607 6.184 9.710 1.00 97.44 103 ALA A CA 1
ATOM 820 C C . ALA A 1 103 ? -9.128 6.388 9.627 1.00 97.44 103 ALA A C 1
ATOM 822 O O . ALA A 1 103 ? -9.738 5.937 8.654 1.00 97.44 103 ALA A O 1
ATOM 823 N N . PRO A 1 104 ? -9.758 7.078 10.586 1.00 97.25 104 PRO A N 1
ATOM 824 C CA . PRO A 1 104 ? -11.185 7.371 10.522 1.00 97.25 104 PRO A CA 1
ATOM 825 C C . PRO A 1 104 ? -11.480 8.396 9.419 1.00 97.25 104 PRO A C 1
ATOM 827 O O . PRO A 1 104 ? -10.625 9.210 9.051 1.00 97.25 104 PRO A O 1
ATOM 830 N N . ARG A 1 105 ? -12.690 8.351 8.868 1.00 96.56 105 ARG A N 1
ATOM 831 C CA . ARG A 1 105 ? -13.199 9.279 7.856 1.00 96.56 105 ARG A CA 1
ATOM 832 C C . ARG A 1 105 ? -14.597 9.726 8.249 1.00 96.56 105 ARG A C 1
ATOM 834 O O . ARG A 1 105 ? -15.396 8.902 8.676 1.00 96.56 105 ARG A O 1
ATOM 841 N N . TRP A 1 106 ? -14.863 11.018 8.116 1.00 95.88 106 TRP A N 1
ATOM 842 C CA . TRP A 1 106 ? -16.195 11.592 8.275 1.00 95.88 106 TRP A CA 1
ATOM 843 C C . TRP A 1 106 ? -16.298 12.905 7.501 1.00 95.88 106 TRP A C 1
ATOM 845 O O . TRP A 1 106 ? -15.288 13.574 7.248 1.00 95.88 106 TRP A O 1
ATOM 855 N N . GLN A 1 107 ? -17.519 13.286 7.139 1.00 93.69 107 GLN A N 1
ATOM 856 C CA . GLN A 1 107 ? -17.774 14.538 6.430 1.00 93.69 107 GLN A CA 1
ATOM 857 C C . GLN A 1 107 ? -17.333 15.772 7.232 1.00 93.69 107 GLN A C 1
ATOM 859 O O . GLN A 1 107 ? -17.626 15.914 8.421 1.00 93.69 107 GLN A O 1
ATOM 864 N N . GLY A 1 108 ? -16.621 16.686 6.566 1.00 90.62 108 GLY A N 1
ATOM 865 C CA . GLY A 1 108 ? -16.110 17.924 7.164 1.00 90.62 108 GLY A CA 1
ATOM 866 C C . GLY A 1 108 ? -14.886 17.755 8.075 1.00 90.62 108 GLY A C 1
ATOM 867 O O . GLY A 1 108 ? -14.546 18.682 8.815 1.00 90.62 108 GLY A O 1
ATOM 868 N N . MET A 1 109 ? -14.218 16.595 8.048 1.00 94.50 109 MET A N 1
ATOM 869 C CA . MET A 1 109 ? -13.010 16.361 8.840 1.00 94.50 109 MET A CA 1
ATOM 870 C C . MET A 1 109 ? -11.835 17.252 8.401 1.00 94.50 109 MET A C 1
ATOM 872 O O . MET A 1 109 ? -11.687 17.618 7.230 1.00 94.50 109 MET A O 1
ATOM 876 N N . ARG A 1 110 ? -10.952 17.575 9.348 1.00 94.12 110 ARG A N 1
ATOM 877 C CA . ARG A 1 110 ? -9.805 18.463 9.133 1.00 94.12 110 ARG A CA 1
ATOM 878 C C . ARG A 1 110 ? -8.516 17.826 9.624 1.00 94.12 110 ARG A C 1
ATOM 880 O O . ARG A 1 110 ? -8.512 17.009 10.540 1.00 94.12 110 ARG A O 1
ATOM 887 N N . SER A 1 111 ? -7.411 18.211 9.002 1.00 94.19 111 SER A N 1
ATOM 888 C CA . SER A 1 111 ? -6.074 17.964 9.551 1.00 94.19 111 SER A CA 1
ATOM 889 C C . SER A 1 111 ? -5.789 18.920 10.710 1.00 94.19 111 SER A C 1
ATOM 891 O O . SER A 1 111 ? -6.380 19.996 10.768 1.00 94.19 111 SER A O 1
ATOM 893 N N . GLU A 1 112 ? -4.821 18.600 11.569 1.00 89.44 112 GLU A N 1
ATOM 894 C CA . GLU A 1 112 ? -4.363 19.500 12.645 1.00 89.44 112 GLU A CA 1
ATOM 895 C C . GLU A 1 112 ? -3.930 20.886 12.129 1.00 89.44 112 GLU A C 1
ATOM 897 O O . GLU A 1 112 ? -4.002 21.883 12.843 1.00 89.44 112 GLU A O 1
ATOM 902 N N . GLY A 1 113 ? -3.516 20.977 10.860 1.00 87.00 113 GLY A N 1
ATOM 903 C CA . GLY A 1 113 ? -3.206 22.242 10.190 1.00 87.00 113 GLY A CA 1
ATOM 904 C C . GLY A 1 113 ? -4.430 23.071 9.773 1.00 87.00 113 GLY A C 1
ATOM 905 O O . GLY A 1 113 ? -4.258 24.094 9.114 1.00 87.00 113 GLY A O 1
ATOM 906 N N . GLY A 1 114 ? -5.650 22.625 10.089 1.00 88.50 114 GLY A N 1
ATOM 907 C CA . GLY A 1 114 ? -6.916 23.285 9.757 1.00 88.50 114 GLY A CA 1
ATOM 908 C C . GLY A 1 114 ? -7.377 23.106 8.307 1.00 88.50 114 GLY A C 1
ATOM 909 O O . GLY A 1 114 ? -8.367 23.717 7.905 1.00 88.50 114 GLY A O 1
ATOM 910 N N . ASN A 1 115 ? -6.685 22.285 7.509 1.00 93.69 115 ASN A N 1
ATOM 911 C CA . ASN A 1 115 ? -7.096 21.999 6.134 1.00 93.69 115 ASN A CA 1
ATOM 912 C C . ASN A 1 115 ? -8.164 20.911 6.129 1.00 93.69 115 ASN A C 1
ATOM 914 O O . ASN A 1 115 ? -7.951 19.847 6.717 1.00 93.69 115 ASN A O 1
ATOM 918 N N . GLU A 1 116 ? -9.262 21.166 5.425 1.00 91.75 116 GLU A N 1
ATOM 919 C CA . GLU A 1 116 ? -10.306 20.178 5.172 1.00 91.75 116 GLU A CA 1
ATOM 920 C C . GLU A 1 116 ? -9.760 19.015 4.339 1.00 91.75 116 GLU A C 1
ATOM 922 O O . GLU A 1 116 ? -9.021 19.205 3.366 1.00 91.75 116 GLU A O 1
ATOM 927 N N . ILE A 1 117 ? -10.103 17.800 4.753 1.00 91.81 117 ILE A N 1
ATOM 928 C CA . ILE A 1 117 ? -9.722 16.576 4.059 1.00 91.81 117 ILE A CA 1
ATOM 929 C C . ILE A 1 117 ? -10.921 16.138 3.232 1.00 91.81 117 ILE A C 1
ATOM 931 O O . ILE A 1 117 ? -12.019 15.968 3.748 1.00 91.81 117 ILE A O 1
ATOM 935 N N . CYS A 1 118 ? -10.692 15.942 1.937 1.00 89.12 118 CYS A N 1
ATOM 936 C CA . CYS A 1 118 ? -11.734 15.500 1.024 1.00 89.12 118 CYS A CA 1
ATOM 937 C C . CYS A 1 118 ? -12.152 14.059 1.350 1.00 89.12 118 CYS A C 1
ATOM 939 O O . CYS A 1 118 ? -11.326 13.141 1.316 1.00 89.12 118 CYS A O 1
ATOM 941 N N . VAL A 1 119 ? -13.439 13.887 1.637 1.00 91.38 119 VAL A N 1
ATOM 942 C CA . VAL A 1 119 ? -14.121 12.608 1.836 1.00 91.38 119 VAL A CA 1
ATOM 943 C C . VAL A 1 119 ? -15.201 12.501 0.753 1.00 91.38 119 VAL A C 1
ATOM 945 O O . VAL A 1 119 ? -15.829 13.518 0.462 1.00 91.38 119 VAL A O 1
ATOM 948 N N . PRO A 1 120 ? -15.387 11.339 0.100 1.00 89.88 120 PRO A N 1
ATOM 949 C CA . PRO A 1 120 ? -16.443 11.172 -0.898 1.00 89.88 120 PRO A CA 1
ATOM 950 C C . PRO A 1 120 ? -17.825 11.546 -0.356 1.00 89.88 120 PRO A C 1
ATOM 952 O O . PRO A 1 120 ? -18.136 11.176 0.768 1.00 89.88 120 PRO A O 1
ATOM 955 N N . ASP A 1 121 ? -18.640 12.259 -1.139 1.00 88.75 121 ASP A N 1
ATOM 956 C CA . ASP A 1 121 ? -19.944 12.788 -0.694 1.00 88.75 121 ASP A CA 1
ATOM 957 C C . ASP A 1 121 ? -20.945 11.698 -0.264 1.00 88.75 121 ASP A C 1
ATOM 959 O O . ASP A 1 121 ? -21.886 11.983 0.469 1.00 88.75 121 ASP A O 1
ATOM 963 N N . ASP A 1 122 ? -20.768 10.466 -0.744 1.00 90.94 122 ASP A N 1
ATOM 964 C CA . ASP A 1 122 ? -21.567 9.286 -0.398 1.00 90.94 122 ASP A CA 1
ATOM 965 C C . ASP A 1 122 ? -21.050 8.529 0.836 1.00 90.94 122 ASP A C 1
ATOM 967 O O . ASP A 1 122 ? -21.730 7.627 1.317 1.00 90.94 122 ASP A O 1
ATOM 971 N N . LEU A 1 123 ? -19.894 8.926 1.381 1.00 92.69 123 LEU A N 1
ATOM 972 C CA . LEU A 1 123 ? -19.327 8.394 2.615 1.00 92.69 123 LEU A CA 1
ATOM 973 C C . LEU A 1 123 ? -19.599 9.375 3.761 1.00 92.69 123 LEU A C 1
ATOM 975 O O . LEU A 1 123 ? -18.887 10.370 3.922 1.00 92.69 123 LEU A O 1
ATOM 979 N N . ASP A 1 124 ? -20.605 9.076 4.584 1.00 92.31 124 ASP A N 1
ATOM 980 C CA . ASP A 1 124 ? -20.928 9.863 5.783 1.00 92.31 124 ASP A CA 1
ATOM 981 C C . ASP A 1 124 ? -19.846 9.694 6.864 1.00 92.31 124 ASP A C 1
ATOM 983 O O . ASP A 1 124 ? -19.218 10.662 7.305 1.00 92.31 124 ASP A O 1
ATOM 987 N N . GLU A 1 125 ? -19.594 8.440 7.250 1.00 96.19 125 GLU A N 1
ATOM 988 C CA . GLU A 1 125 ? -18.561 8.012 8.192 1.00 96.19 125 GLU A CA 1
ATOM 989 C C . GLU A 1 125 ? -17.963 6.674 7.760 1.00 96.19 125 GLU A C 1
ATOM 991 O O . GLU A 1 125 ? -18.635 5.845 7.156 1.00 96.19 125 GLU A O 1
ATOM 996 N N . GLY A 1 126 ? -16.708 6.422 8.115 1.00 97.06 126 GLY A N 1
ATOM 997 C CA . GLY A 1 126 ? -16.066 5.156 7.799 1.00 97.06 126 GLY A CA 1
ATOM 998 C C . GLY A 1 126 ? -14.613 5.089 8.234 1.00 97.06 126 GLY A C 1
ATOM 999 O O . GLY A 1 126 ? -14.090 5.953 8.941 1.00 97.06 126 GLY A O 1
ATOM 1000 N N . VAL A 1 127 ? -13.918 4.067 7.756 1.00 98.00 127 VAL A N 1
ATOM 1001 C CA . VAL A 1 127 ? -12.480 3.904 7.937 1.00 98.00 127 VAL A CA 1
ATOM 1002 C C . VAL A 1 127 ? -11.778 3.757 6.598 1.00 98.00 127 VAL A C 1
ATOM 1004 O O . VAL A 1 127 ? -12.235 3.084 5.677 1.00 98.00 127 VAL A O 1
ATOM 1007 N N . ASN A 1 128 ? -10.617 4.388 6.506 1.00 98.06 128 ASN A N 1
ATOM 1008 C CA . ASN A 1 128 ? -9.679 4.216 5.420 1.00 98.06 128 ASN A CA 1
ATOM 1009 C C . ASN A 1 128 ? -8.490 3.388 5.893 1.00 98.06 128 ASN A C 1
ATOM 1011 O O . ASN A 1 128 ? -7.762 3.812 6.789 1.00 98.06 128 ASN A O 1
ATOM 1015 N N . LEU A 1 129 ? -8.233 2.279 5.211 1.00 98.50 129 LEU A N 1
ATOM 1016 C CA . LEU A 1 129 ? -7.020 1.491 5.349 1.00 98.50 129 LEU A CA 1
ATOM 1017 C C . LEU A 1 129 ? -6.045 1.885 4.241 1.00 98.50 129 LEU A C 1
ATOM 1019 O O . LEU A 1 129 ? -6.232 1.513 3.082 1.00 98.50 129 LEU A O 1
ATOM 1023 N N . HIS A 1 130 ? -4.997 2.633 4.587 1.00 98.25 130 HIS A N 1
ATOM 1024 C CA . HIS A 1 130 ? -3.848 2.814 3.704 1.00 98.25 130 HIS A CA 1
ATOM 1025 C C . HIS A 1 130 ? -2.934 1.593 3.841 1.00 98.25 130 HIS A C 1
ATOM 1027 O O . HIS A 1 130 ? -2.214 1.439 4.829 1.00 98.25 130 HIS A O 1
ATOM 1033 N N . VAL A 1 131 ? -2.994 0.711 2.849 1.00 98.50 131 VAL A N 1
ATOM 1034 C CA . VAL A 1 131 ? -2.270 -0.558 2.801 1.00 98.50 131 VAL A CA 1
ATOM 1035 C C . VAL A 1 131 ? -0.992 -0.383 1.995 1.00 98.50 131 VAL A C 1
ATOM 1037 O O . VAL A 1 131 ? -1.040 0.101 0.866 1.00 98.50 131 VAL A O 1
ATOM 1040 N N . GLN A 1 132 ? 0.134 -0.828 2.546 1.00 98.12 132 GLN A N 1
ATOM 1041 C CA . GLN A 1 132 ? 1.411 -0.964 1.848 1.00 98.12 132 GLN A CA 1
ATOM 1042 C C . GLN A 1 132 ? 1.983 -2.339 2.158 1.00 98.12 132 GLN A C 1
ATOM 1044 O O . GLN A 1 132 ? 2.160 -2.685 3.323 1.00 98.12 132 GLN A O 1
ATOM 1049 N N . GLY A 1 133 ? 2.284 -3.135 1.141 1.00 96.69 133 GLY A N 1
ATOM 1050 C CA . GLY A 1 133 ? 2.893 -4.435 1.364 1.00 96.69 133 GLY A CA 1
ATOM 1051 C C . GLY A 1 133 ? 3.724 -4.926 0.204 1.00 96.69 133 GLY A C 1
ATOM 1052 O O . GLY A 1 133 ? 3.794 -4.305 -0.858 1.00 96.69 133 GLY A O 1
ATOM 1053 N N . SER A 1 134 ? 4.334 -6.080 0.434 1.00 95.00 134 SER A N 1
ATOM 1054 C CA . SER A 1 134 ? 5.287 -6.666 -0.488 1.00 95.00 134 SER A CA 1
ATOM 1055 C C . SER A 1 134 ? 5.185 -8.182 -0.562 1.00 95.00 134 SER A C 1
ATOM 1057 O O . SER A 1 134 ? 4.867 -8.856 0.414 1.00 95.00 134 SER A O 1
ATOM 1059 N N . ASN A 1 135 ? 5.481 -8.717 -1.748 1.00 94.00 135 ASN A N 1
ATOM 1060 C CA . ASN A 1 135 ? 5.572 -10.152 -2.036 1.00 94.00 135 ASN A CA 1
ATOM 1061 C C . ASN A 1 135 ? 4.323 -10.979 -1.641 1.00 94.00 135 ASN A C 1
ATOM 1063 O O . ASN A 1 135 ? 4.420 -12.163 -1.314 1.00 94.00 135 ASN A O 1
ATOM 1067 N N . ILE A 1 136 ? 3.133 -10.373 -1.694 1.00 95.69 136 ILE A N 1
ATOM 1068 C CA . ILE A 1 136 ? 1.839 -11.033 -1.476 1.00 95.69 136 ILE A CA 1
ATOM 1069 C C . ILE A 1 136 ? 1.000 -10.881 -2.747 1.00 95.69 136 ILE A C 1
ATOM 1071 O O . ILE A 1 136 ? 0.991 -9.826 -3.378 1.00 95.69 136 ILE A O 1
ATOM 1075 N N . GLU A 1 137 ? 0.299 -11.944 -3.141 1.00 95.81 137 GLU A N 1
ATOM 1076 C CA . GLU A 1 137 ? -0.630 -11.889 -4.272 1.00 95.81 137 GLU A CA 1
ATOM 1077 C C . GLU A 1 137 ? -1.743 -10.862 -4.018 1.00 95.81 137 GLU A C 1
ATOM 1079 O O . GLU A 1 137 ? -2.349 -10.834 -2.947 1.00 95.81 137 GLU A O 1
ATOM 1084 N N . PHE A 1 138 ? -2.020 -10.004 -5.005 1.00 96.12 138 PHE A N 1
ATOM 1085 C CA . PHE A 1 138 ? -2.840 -8.797 -4.813 1.00 96.12 138 PHE A CA 1
ATOM 1086 C C . PHE A 1 138 ? -4.259 -9.089 -4.312 1.00 96.12 138 PHE A C 1
ATOM 1088 O O . PHE A 1 138 ? -4.811 -8.334 -3.518 1.00 96.12 138 PHE A O 1
ATOM 1095 N N . ASN A 1 139 ? -4.838 -10.213 -4.732 1.00 95.44 139 ASN A N 1
ATOM 1096 C CA . ASN A 1 139 ? -6.171 -10.645 -4.315 1.00 95.44 139 ASN A CA 1
ATOM 1097 C C . ASN A 1 139 ? -6.235 -11.144 -2.858 1.00 95.44 139 ASN A C 1
ATOM 1099 O O . ASN A 1 139 ? -7.331 -11.352 -2.345 1.00 95.44 139 ASN A O 1
ATOM 1103 N N . ARG A 1 140 ? -5.096 -11.338 -2.180 1.00 97.31 140 ARG A N 1
ATOM 1104 C CA . ARG A 1 140 ? -5.048 -11.872 -0.809 1.00 97.31 140 ARG A CA 1
ATOM 1105 C C . ARG A 1 140 ? -5.119 -10.792 0.264 1.00 97.31 140 ARG A C 1
ATOM 1107 O O . ARG A 1 140 ? -5.496 -11.104 1.387 1.00 97.31 140 ARG A O 1
ATOM 1114 N N . TYR A 1 141 ? -4.789 -9.539 -0.055 1.00 97.88 141 TYR A N 1
ATOM 1115 C CA . TYR A 1 141 ? -4.695 -8.459 0.938 1.00 97.88 141 TYR A CA 1
ATOM 1116 C C . TYR A 1 141 ? -5.992 -8.253 1.723 1.00 97.88 141 TYR A C 1
ATOM 1118 O O . TYR A 1 141 ? -5.963 -8.192 2.948 1.00 97.88 141 TYR A O 1
ATOM 1126 N N . HIS A 1 142 ? -7.132 -8.191 1.034 1.00 97.69 142 HIS A N 1
ATOM 1127 C CA . HIS A 1 142 ? -8.432 -7.963 1.672 1.00 97.69 142 HIS A CA 1
ATOM 1128 C C . HIS A 1 142 ? -8.795 -9.086 2.656 1.00 97.69 142 HIS A C 1
ATOM 1130 O O . HIS A 1 142 ? -9.097 -8.823 3.819 1.00 97.69 142 HIS A O 1
ATOM 1136 N N . LEU A 1 143 ? -8.648 -10.346 2.239 1.00 97.88 143 LEU A N 1
ATOM 1137 C CA . LEU A 1 143 ? -8.894 -11.505 3.103 1.00 97.88 143 LEU A CA 1
ATOM 1138 C C . LEU A 1 143 ? -7.886 -11.599 4.259 1.00 97.88 143 LEU A C 1
ATOM 1140 O O . LEU A 1 143 ? -8.250 -11.981 5.373 1.00 97.88 143 LEU A O 1
ATOM 1144 N N . LEU A 1 144 ? -6.621 -11.240 4.030 1.00 98.00 144 LEU A N 1
ATOM 1145 C CA . LEU A 1 144 ? -5.618 -11.191 5.093 1.00 98.00 144 LEU A CA 1
ATOM 1146 C C . LEU A 1 144 ? -5.959 -10.125 6.136 1.00 98.00 144 LEU A C 1
ATOM 1148 O O . LEU A 1 144 ? -5.833 -10.408 7.323 1.00 98.00 144 LEU A O 1
ATOM 1152 N N . ILE A 1 145 ? -6.448 -8.949 5.728 1.00 98.44 145 ILE A N 1
ATOM 1153 C CA . ILE A 1 145 ? -6.926 -7.904 6.649 1.00 98.44 145 ILE A CA 1
ATOM 1154 C C . ILE A 1 145 ? -8.067 -8.439 7.519 1.00 98.44 145 ILE A C 1
ATOM 1156 O O . ILE A 1 145 ? -8.014 -8.306 8.740 1.00 98.44 145 ILE A O 1
ATOM 1160 N N . GLN A 1 146 ? -9.057 -9.114 6.927 1.00 98.38 146 GLN A N 1
ATOM 1161 C CA . GLN A 1 146 ? -10.173 -9.705 7.674 1.00 98.38 146 GLN A CA 1
ATOM 1162 C C . GLN A 1 146 ? -9.707 -10.736 8.715 1.00 98.38 146 GLN A C 1
ATOM 1164 O O . GLN A 1 146 ? -10.192 -10.750 9.851 1.00 98.38 146 GLN A O 1
ATOM 1169 N N . ASN A 1 147 ? -8.765 -11.610 8.346 1.00 98.44 147 ASN A N 1
ATOM 1170 C CA . ASN A 1 147 ? -8.239 -12.631 9.255 1.00 98.44 147 ASN A CA 1
ATOM 1171 C C . ASN A 1 147 ? -7.336 -12.030 10.341 1.00 98.44 147 ASN A C 1
ATOM 1173 O O . ASN A 1 147 ? -7.454 -12.409 11.507 1.00 98.44 147 ASN A O 1
ATOM 1177 N N . ALA A 1 148 ? -6.503 -11.053 9.984 1.00 98.25 148 ALA A N 1
ATOM 1178 C CA . ALA A 1 148 ? -5.661 -10.315 10.914 1.00 98.25 148 ALA A CA 1
ATOM 1179 C C . ALA A 1 148 ? -6.502 -9.545 11.946 1.00 98.25 148 ALA A C 1
ATOM 1181 O O . ALA A 1 148 ? -6.256 -9.668 13.145 1.00 98.25 148 ALA A O 1
ATOM 1182 N N . ALA A 1 149 ? -7.549 -8.840 11.501 1.00 98.31 149 ALA A N 1
ATOM 1183 C CA . ALA A 1 149 ? -8.508 -8.161 12.370 1.00 98.31 149 ALA A CA 1
ATOM 1184 C C . ALA A 1 149 ? -9.162 -9.137 13.361 1.00 98.31 149 ALA A C 1
ATOM 1186 O O . ALA A 1 149 ? -9.152 -8.896 14.571 1.00 98.31 149 ALA A O 1
ATOM 1187 N N . ARG A 1 150 ? -9.648 -10.288 12.872 1.00 98.31 150 ARG A N 1
ATOM 1188 C CA . ARG A 1 150 ? -10.231 -11.339 13.721 1.00 98.31 150 ARG A CA 1
ATOM 1189 C C . ARG A 1 150 ? -9.250 -11.834 14.779 1.00 98.31 150 ARG A C 1
ATOM 1191 O O . ARG A 1 150 ? -9.643 -12.015 15.930 1.00 98.31 150 ARG A O 1
ATOM 1198 N N . ALA A 1 151 ? -7.993 -12.049 14.401 1.00 98.12 151 ALA A N 1
ATOM 1199 C CA . ALA A 1 151 ? -6.967 -12.579 15.291 1.00 98.12 151 ALA A CA 1
ATOM 1200 C C . ALA A 1 151 ? -6.651 -11.632 16.462 1.00 98.12 151 ALA A C 1
ATOM 1202 O O . ALA A 1 151 ? -6.430 -12.103 17.575 1.00 98.12 151 ALA A O 1
ATOM 1203 N N . VAL A 1 152 ? -6.710 -10.312 16.248 1.00 97.88 152 VAL A N 1
ATOM 1204 C CA . VAL A 1 152 ? -6.575 -9.300 17.319 1.00 97.88 152 VAL A CA 1
ATOM 1205 C C . VAL A 1 152 ? -7.910 -8.950 17.997 1.00 97.88 152 VAL A C 1
ATOM 1207 O O . VAL A 1 152 ? -7.998 -8.001 18.775 1.00 97.88 152 VAL A O 1
ATOM 1210 N N . GLY A 1 153 ? -8.968 -9.718 17.726 1.00 97.62 153 GLY A N 1
ATOM 1211 C CA . GLY A 1 153 ? -10.272 -9.584 18.371 1.00 97.62 153 GLY A CA 1
ATOM 1212 C C . GLY A 1 153 ? -11.165 -8.472 17.811 1.00 97.62 153 GLY A C 1
ATOM 1213 O O . GLY A 1 153 ? -12.141 -8.104 18.471 1.00 97.62 153 GLY A O 1
ATOM 1214 N N . ILE A 1 154 ? -10.864 -7.924 16.636 1.00 98.25 154 ILE A N 1
ATOM 1215 C CA . ILE A 1 154 ? -11.748 -7.010 15.902 1.00 98.25 154 ILE A CA 1
ATOM 1216 C C . ILE A 1 154 ? -12.706 -7.850 15.047 1.00 98.25 154 ILE A C 1
ATOM 1218 O O . ILE A 1 154 ? -12.320 -8.874 14.484 1.00 98.25 154 ILE A O 1
ATOM 1222 N N . ASN A 1 155 ? -13.977 -7.452 14.962 1.00 98.00 155 ASN A N 1
ATOM 1223 C CA . ASN A 1 155 ? -14.940 -8.168 14.131 1.00 98.00 155 ASN A CA 1
ATOM 1224 C C . ASN A 1 155 ? -14.532 -8.055 12.654 1.00 98.00 155 ASN A C 1
ATOM 1226 O O . ASN A 1 155 ? -14.459 -6.953 12.124 1.00 98.00 155 ASN A O 1
ATOM 1230 N N . SER A 1 156 ? -14.289 -9.185 11.983 1.00 97.38 156 SER A N 1
ATOM 1231 C CA . SER A 1 156 ? -13.867 -9.180 10.577 1.00 97.38 156 SER A CA 1
ATOM 1232 C C . SER A 1 156 ? -14.917 -8.592 9.636 1.00 97.38 156 SER A C 1
ATOM 1234 O O . SER A 1 156 ? -14.537 -8.109 8.578 1.00 97.38 156 SER A O 1
ATOM 1236 N N . ARG A 1 157 ? -16.204 -8.611 10.028 1.00 98.00 157 ARG A N 1
ATOM 1237 C CA . ARG A 1 157 ? -17.313 -8.101 9.203 1.00 98.00 157 ARG A CA 1
ATOM 1238 C C . ARG A 1 157 ? -17.213 -6.618 8.886 1.00 98.00 157 ARG A C 1
ATOM 1240 O O . ARG A 1 157 ? -17.681 -6.177 7.852 1.00 98.00 157 ARG A O 1
ATOM 1247 N N . TYR A 1 158 ? -16.530 -5.872 9.746 1.00 98.31 158 TYR A N 1
ATOM 1248 C CA . TYR A 1 158 ? -16.181 -4.475 9.510 1.00 98.31 158 TYR A CA 1
ATOM 1249 C C . TYR A 1 158 ? -15.387 -4.241 8.225 1.00 98.31 158 TYR A C 1
ATOM 1251 O O . TYR A 1 158 ? -15.298 -3.111 7.761 1.00 98.31 158 TYR A O 1
ATOM 1259 N N . PHE A 1 159 ? -14.790 -5.300 7.681 1.00 98.25 159 PHE A N 1
ATOM 1260 C CA . PHE A 1 159 ? -13.978 -5.264 6.482 1.00 98.25 159 PHE A CA 1
ATOM 1261 C C . PHE A 1 159 ? -14.534 -6.207 5.407 1.00 98.25 159 PHE A C 1
ATOM 1263 O O . PHE A 1 159 ? -13.748 -6.749 4.635 1.00 98.25 159 PHE A O 1
ATOM 1270 N N . ASP A 1 160 ? -15.843 -6.480 5.373 1.00 96.81 160 ASP A N 1
ATOM 1271 C CA . ASP A 1 160 ? -16.445 -7.388 4.384 1.00 96.81 160 ASP A CA 1
ATOM 1272 C C . ASP A 1 160 ? -16.582 -6.727 3.004 1.00 96.81 160 ASP A C 1
ATOM 1274 O O . ASP A 1 160 ? -16.043 -7.256 2.028 1.00 96.81 160 ASP A O 1
ATOM 1278 N N . GLU A 1 161 ? -17.229 -5.564 2.921 1.00 96.94 161 GLU A N 1
ATOM 1279 C CA . GLU A 1 161 ? -17.512 -4.873 1.659 1.00 96.94 161 GLU A CA 1
ATOM 1280 C C . GLU A 1 161 ? -16.639 -3.623 1.486 1.00 96.94 161 GLU A C 1
ATOM 1282 O O . GLU A 1 161 ? -16.595 -2.746 2.345 1.00 96.94 161 GLU A O 1
ATOM 1287 N N . LEU A 1 162 ? -15.901 -3.557 0.374 1.00 97.00 162 LEU A N 1
ATOM 1288 C CA . LEU A 1 162 ? -15.127 -2.371 0.010 1.00 97.00 162 LEU A CA 1
ATOM 1289 C C . LEU A 1 162 ? -16.062 -1.317 -0.580 1.00 97.00 162 LEU A C 1
ATOM 1291 O O . LEU A 1 162 ? -16.802 -1.616 -1.512 1.00 97.00 162 LEU A O 1
ATOM 1295 N N . HIS A 1 163 ? -15.930 -0.073 -0.131 1.00 97.12 163 HIS A N 1
ATOM 1296 C CA . HIS A 1 163 ? -16.593 1.063 -0.763 1.00 97.12 163 HIS A CA 1
ATOM 1297 C C . HIS A 1 163 ? -16.063 1.288 -2.190 1.00 97.12 163 HIS A C 1
ATOM 1299 O O . HIS A 1 163 ? -14.866 1.094 -2.445 1.00 97.12 163 HIS A O 1
ATOM 1305 N N . ASP A 1 164 ? -16.906 1.797 -3.093 1.00 95.06 164 ASP A N 1
ATOM 1306 C CA . ASP A 1 164 ? -16.605 2.003 -4.523 1.00 95.06 164 ASP A CA 1
ATOM 1307 C C . ASP A 1 164 ? -15.408 2.937 -4.784 1.00 95.06 164 ASP A C 1
ATOM 1309 O O . ASP A 1 164 ? -14.702 2.808 -5.788 1.00 95.06 164 ASP A O 1
ATOM 1313 N N . PHE A 1 165 ? -15.123 3.860 -3.861 1.00 94.56 165 PHE A N 1
ATOM 1314 C CA . PHE A 1 165 ? -13.951 4.748 -3.935 1.00 94.56 165 PHE A CA 1
ATOM 1315 C C . PHE A 1 165 ? -12.638 4.113 -3.449 1.00 94.56 165 PHE A C 1
ATOM 1317 O O . PHE A 1 165 ? -11.580 4.758 -3.490 1.00 94.56 165 PHE A O 1
ATOM 1324 N N . SER A 1 166 ? -12.662 2.850 -3.018 1.00 96.19 166 SER A N 1
ATOM 1325 C CA . SER A 1 166 ? -11.445 2.085 -2.750 1.00 96.19 166 SER A CA 1
ATOM 1326 C C . SER A 1 166 ? -10.548 2.079 -3.985 1.00 96.19 166 SER A C 1
ATOM 1328 O O . SER A 1 166 ? -10.990 1.901 -5.117 1.00 96.19 166 SER A O 1
ATOM 1330 N N . THR A 1 167 ? -9.256 2.322 -3.790 1.00 95.19 167 THR A N 1
ATOM 1331 C CA . THR A 1 167 ? -8.350 2.618 -4.897 1.00 95.19 167 THR A CA 1
ATOM 1332 C C . THR A 1 167 ? -7.007 1.932 -4.718 1.00 95.19 167 THR A C 1
ATOM 1334 O O . THR A 1 167 ? -6.294 2.180 -3.749 1.00 95.19 167 THR A O 1
ATOM 1337 N N . ILE A 1 168 ? -6.586 1.166 -5.722 1.00 96.62 168 ILE A N 1
ATOM 1338 C CA . ILE A 1 168 ? -5.194 0.725 -5.843 1.00 96.62 168 ILE A CA 1
ATOM 1339 C C . ILE A 1 168 ? -4.334 1.940 -6.224 1.00 96.62 168 ILE A C 1
ATOM 1341 O O . ILE A 1 168 ? -4.695 2.731 -7.099 1.00 96.62 168 ILE A O 1
ATOM 1345 N N . LEU A 1 169 ? -3.197 2.109 -5.557 1.00 95.38 169 LEU A N 1
ATOM 1346 C CA . LEU A 1 169 ? -2.203 3.150 -5.821 1.00 95.38 169 LEU A CA 1
ATOM 1347 C C . LEU A 1 169 ? -1.064 2.620 -6.695 1.00 95.38 169 LEU A C 1
ATOM 1349 O O . LEU A 1 169 ? -0.698 3.266 -7.680 1.00 95.38 169 LEU A O 1
ATOM 1353 N N . ASP A 1 170 ? -0.555 1.444 -6.326 1.00 95.50 170 ASP A N 1
ATOM 1354 C CA . ASP A 1 170 ? 0.548 0.747 -6.979 1.00 95.50 170 ASP A CA 1
ATOM 1355 C C . ASP A 1 170 ? 0.343 -0.770 -6.877 1.00 95.50 170 ASP A C 1
A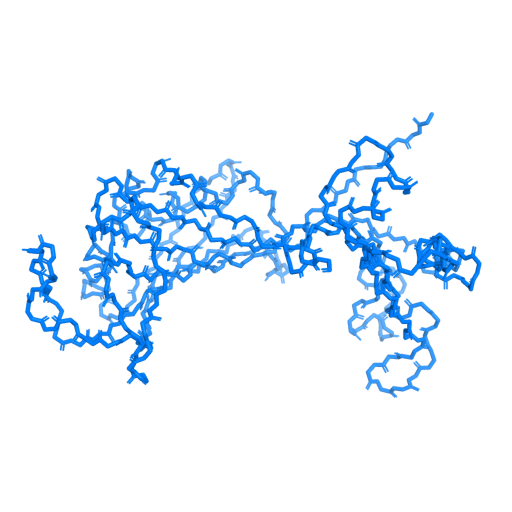TOM 1357 O O . ASP A 1 170 ? -0.214 -1.271 -5.900 1.00 95.50 170 ASP A O 1
ATOM 1361 N N . ALA A 1 171 ? 0.767 -1.493 -7.905 1.00 96.31 171 ALA A N 1
ATOM 1362 C CA . ALA A 1 171 ? 0.743 -2.947 -7.955 1.00 96.31 171 ALA A CA 1
ATOM 1363 C C . ALA A 1 171 ? 1.795 -3.419 -8.963 1.00 96.31 171 ALA A C 1
ATOM 1365 O O . ALA A 1 171 ? 1.605 -3.257 -10.174 1.00 96.31 171 ALA A O 1
ATOM 1366 N N . GLU A 1 172 ? 2.894 -3.994 -8.473 1.00 97.00 172 GLU A N 1
ATOM 1367 C CA . GLU A 1 172 ? 4.035 -4.433 -9.279 1.00 97.00 172 GLU A CA 1
ATOM 1368 C C . GLU A 1 172 ? 4.177 -5.955 -9.294 1.00 97.00 172 GLU A C 1
ATOM 1370 O O . GLU A 1 172 ? 4.204 -6.608 -8.247 1.00 97.00 172 GLU A O 1
ATOM 1375 N N . ARG A 1 173 ? 4.343 -6.516 -10.496 1.00 96.19 173 ARG A N 1
ATOM 1376 C CA . ARG A 1 173 ? 4.836 -7.886 -10.683 1.00 96.19 173 ARG A CA 1
ATOM 1377 C C . ARG A 1 173 ? 6.170 -7.872 -11.406 1.00 96.19 173 ARG A C 1
ATOM 1379 O O . ARG A 1 173 ? 6.411 -6.994 -12.233 1.00 96.19 173 ARG A O 1
ATOM 1386 N N . TYR A 1 174 ? 7.007 -8.867 -11.137 1.00 95.44 174 TYR A N 1
ATOM 1387 C CA . TYR A 1 174 ? 8.349 -8.940 -11.700 1.00 95.44 174 TYR A CA 1
ATOM 1388 C C . TYR A 1 174 ? 8.787 -10.355 -12.074 1.00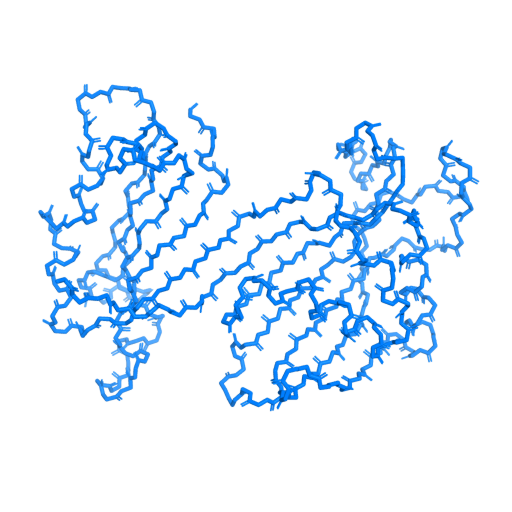 95.44 174 TYR A C 1
ATOM 1390 O O . TYR A 1 174 ? 8.254 -11.358 -11.598 1.00 95.44 174 TYR A O 1
ATOM 1398 N N . VAL A 1 175 ? 9.825 -10.405 -12.903 1.00 94.69 175 VAL A N 1
ATOM 1399 C CA . VAL A 1 175 ? 10.694 -11.568 -13.104 1.00 94.69 175 VAL A CA 1
ATOM 1400 C C . VAL A 1 175 ? 12.131 -11.175 -12.790 1.00 94.69 175 VAL A C 1
ATOM 1402 O O . VAL A 1 175 ? 12.497 -10.001 -12.883 1.00 94.69 175 VAL A O 1
ATOM 1405 N N . ARG A 1 176 ? 12.970 -12.146 -12.429 1.00 92.75 176 ARG A N 1
ATOM 1406 C CA . ARG A 1 176 ? 14.422 -11.935 -12.365 1.00 92.75 176 ARG A CA 1
ATOM 1407 C C . ARG A 1 176 ? 15.047 -12.379 -13.675 1.00 92.75 176 ARG A C 1
ATOM 1409 O O . ARG A 1 176 ? 14.768 -13.478 -14.143 1.00 92.75 176 ARG A O 1
ATOM 1416 N N . VAL A 1 177 ? 15.881 -11.523 -14.249 1.00 92.75 177 VAL A N 1
ATOM 1417 C CA . VAL A 1 177 ? 16.592 -11.799 -15.504 1.00 92.75 177 VAL A CA 1
ATOM 1418 C C . VAL A 1 177 ? 18.052 -12.071 -15.180 1.00 92.75 177 VAL A C 1
ATOM 1420 O O . VAL A 1 177 ? 18.596 -11.456 -14.266 1.00 92.75 177 VAL A O 1
ATOM 1423 N N . ASP A 1 178 ? 18.708 -12.985 -15.897 1.00 92.19 178 ASP A N 1
ATOM 1424 C CA . ASP A 1 178 ? 20.148 -13.164 -15.717 1.00 92.19 178 ASP A CA 1
ATOM 1425 C C . ASP A 1 178 ? 20.870 -11.837 -16.004 1.00 92.19 178 ASP A C 1
ATOM 1427 O O . ASP A 1 178 ? 20.640 -11.215 -17.037 1.00 92.19 178 ASP A O 1
ATOM 1431 N N . LYS A 1 179 ? 21.742 -11.385 -15.097 1.00 90.62 179 LYS A N 1
ATOM 1432 C CA . LYS A 1 179 ? 22.414 -10.085 -15.226 1.00 90.62 179 LYS A CA 1
ATOM 1433 C C . LYS A 1 179 ? 23.385 -10.024 -16.404 1.00 90.62 179 LYS A C 1
ATOM 1435 O O . LYS A 1 179 ? 23.716 -8.937 -16.861 1.00 90.62 179 LYS A O 1
ATOM 1440 N N . ASN A 1 180 ? 23.865 -11.179 -16.864 1.00 90.94 180 ASN A N 1
ATOM 1441 C CA . ASN A 1 180 ? 24.733 -11.283 -18.031 1.00 90.94 180 ASN A CA 1
ATOM 1442 C C . ASN A 1 180 ? 23.921 -11.249 -19.336 1.00 90.94 180 ASN A C 1
ATOM 1444 O O . ASN A 1 180 ? 24.459 -10.882 -20.374 1.00 90.94 180 ASN A O 1
ATOM 1448 N N . GLU A 1 181 ? 22.623 -11.553 -19.262 1.00 93.25 181 GLU A N 1
ATOM 1449 C CA . GLU A 1 181 ? 21.697 -11.588 -20.400 1.00 93.25 181 GLU A CA 1
ATOM 1450 C C . GLU A 1 181 ? 20.709 -10.407 -20.396 1.00 93.25 181 GLU A C 1
ATOM 1452 O O . GLU A 1 181 ? 19.928 -10.241 -21.329 1.00 93.25 181 GLU A O 1
ATOM 1457 N N . SER A 1 182 ? 20.719 -9.560 -19.359 1.00 93.94 182 SER A N 1
ATOM 1458 C CA . SER A 1 182 ? 19.772 -8.448 -19.207 1.00 93.94 182 SER A CA 1
ATOM 1459 C C . SER A 1 182 ? 20.118 -7.221 -20.053 1.00 93.94 182 SER A C 1
ATOM 1461 O O . SER A 1 182 ? 19.272 -6.344 -20.222 1.00 93.94 182 SER A O 1
ATOM 1463 N N . GLY A 1 183 ? 21.335 -7.164 -20.606 1.00 94.81 183 GLY A N 1
ATOM 1464 C CA . GLY A 1 183 ? 21.852 -6.058 -21.422 1.00 94.81 183 GLY A CA 1
ATOM 1465 C C . GLY A 1 183 ? 20.875 -5.533 -22.484 1.00 94.81 183 GLY A C 1
ATOM 1466 O O . GLY A 1 183 ? 20.615 -4.330 -22.508 1.00 94.81 183 GLY A O 1
ATOM 1467 N N . PRO A 1 184 ? 20.276 -6.402 -23.322 1.00 96.31 184 PRO A N 1
ATOM 1468 C CA . PRO A 1 184 ? 19.307 -5.993 -24.338 1.00 96.31 184 PRO A CA 1
ATOM 1469 C C . PRO A 1 184 ? 18.031 -5.337 -23.793 1.00 96.31 184 PRO A C 1
ATOM 1471 O O . PRO A 1 184 ? 17.371 -4.612 -24.527 1.00 96.31 184 PRO A O 1
ATOM 1474 N N . VAL A 1 185 ? 17.656 -5.570 -22.528 1.00 94.56 185 VAL A N 1
ATOM 1475 C CA . VAL A 1 185 ? 16.443 -4.981 -21.926 1.00 94.56 185 VAL A CA 1
ATOM 1476 C C . VAL A 1 185 ? 16.632 -3.487 -21.647 1.00 94.56 185 VAL A C 1
ATOM 1478 O O . VAL A 1 185 ? 15.712 -2.693 -21.850 1.00 94.56 185 VAL A O 1
ATOM 1481 N N . HIS A 1 186 ? 17.829 -3.113 -21.192 1.00 93.44 186 HIS A N 1
ATOM 1482 C CA . HIS A 1 186 ? 18.182 -1.759 -20.758 1.00 93.44 186 HIS A CA 1
ATOM 1483 C C . HIS A 1 186 ? 19.197 -1.075 -21.694 1.00 93.44 186 HIS A C 1
ATOM 1485 O O . HIS A 1 186 ? 19.818 -0.075 -21.322 1.00 93.44 186 HIS A O 1
ATOM 1491 N N . SER A 1 187 ? 19.422 -1.617 -22.896 1.00 93.38 187 SER A N 1
ATOM 1492 C CA . SER A 1 187 ? 20.263 -0.970 -23.904 1.00 93.38 187 SER A CA 1
ATOM 1493 C C . SER A 1 187 ? 19.610 0.325 -24.403 1.00 93.38 187 SER A C 1
ATOM 1495 O O . SER A 1 187 ? 18.414 0.558 -24.223 1.00 93.38 187 SER A O 1
ATOM 1497 N N . ARG A 1 188 ? 20.395 1.192 -25.053 1.00 88.19 188 ARG A N 1
ATOM 1498 C CA . ARG A 1 188 ? 19.908 2.484 -25.582 1.00 88.19 188 ARG A CA 1
ATOM 1499 C C . ARG A 1 188 ? 18.797 2.339 -26.624 1.00 88.19 188 ARG A C 1
ATOM 1501 O O . ARG A 1 188 ? 18.002 3.249 -26.801 1.00 88.19 188 ARG A O 1
ATOM 1508 N N . ASP A 1 189 ? 18.775 1.211 -27.313 1.00 90.75 189 ASP A N 1
ATOM 1509 C CA . ASP A 1 189 ? 17.779 0.792 -28.294 1.00 90.75 189 ASP A CA 1
ATOM 1510 C C . ASP A 1 189 ? 16.883 -0.339 -27.766 1.00 90.75 189 ASP A C 1
ATOM 1512 O O . ASP A 1 189 ? 16.099 -0.909 -28.522 1.00 90.75 189 ASP A O 1
ATOM 1516 N N . GLY A 1 190 ? 16.997 -0.666 -26.478 1.00 92.56 190 GLY A N 1
ATOM 1517 C CA . GLY A 1 190 ? 16.252 -1.730 -25.823 1.00 92.56 190 GLY A CA 1
ATOM 1518 C C . GLY A 1 190 ? 14.782 -1.367 -25.611 1.00 92.56 190 GLY A C 1
ATOM 1519 O O . GLY A 1 190 ? 14.386 -0.206 -25.760 1.00 92.56 190 GLY A O 1
ATOM 1520 N N . PRO A 1 191 ? 13.942 -2.338 -25.220 1.00 93.75 191 PRO A N 1
ATOM 1521 C CA . PRO A 1 191 ? 12.501 -2.152 -25.101 1.00 93.75 191 PRO A CA 1
ATOM 1522 C C . PRO A 1 191 ? 12.112 -1.025 -24.135 1.00 93.75 191 PRO A C 1
ATOM 1524 O O . PRO A 1 191 ? 11.180 -0.285 -24.428 1.00 93.75 191 PRO A O 1
ATOM 1527 N N . ILE A 1 192 ? 12.827 -0.830 -23.018 1.00 94.19 192 ILE A N 1
ATOM 1528 C CA . ILE A 1 192 ? 12.518 0.261 -22.074 1.00 94.19 192 ILE A CA 1
ATOM 1529 C C . ILE A 1 192 ? 12.784 1.630 -22.711 1.00 94.19 192 ILE A C 1
ATOM 1531 O O . ILE A 1 192 ? 11.939 2.523 -22.632 1.00 94.19 192 ILE A O 1
ATOM 1535 N N . ALA A 1 193 ? 13.923 1.792 -23.390 1.00 92.38 193 ALA A N 1
ATOM 1536 C CA . ALA A 1 193 ? 14.235 3.025 -24.103 1.00 92.38 193 ALA A CA 1
ATOM 1537 C C . ALA A 1 193 ? 13.229 3.278 -25.237 1.00 92.38 193 ALA A C 1
ATOM 1539 O O . ALA A 1 193 ? 12.707 4.383 -25.353 1.00 92.38 193 ALA A O 1
ATOM 1540 N N . GLN A 1 194 ? 12.873 2.247 -26.012 1.00 91.62 194 GLN A N 1
ATOM 1541 C CA . GLN A 1 194 ? 11.869 2.340 -27.079 1.00 91.62 194 GLN A CA 1
ATOM 1542 C C . GLN A 1 194 ? 10.481 2.741 -26.561 1.00 91.62 194 GLN A C 1
ATOM 1544 O O . GLN A 1 194 ? 9.834 3.584 -27.177 1.00 91.62 194 GLN A O 1
ATOM 1549 N N . LEU A 1 195 ? 10.037 2.196 -25.421 1.00 90.88 195 LEU A N 1
ATOM 1550 C CA . LEU A 1 195 ? 8.798 2.623 -24.757 1.00 90.88 195 LEU A CA 1
ATOM 1551 C C . LEU A 1 195 ? 8.876 4.093 -24.345 1.00 90.88 195 LEU A C 1
ATOM 1553 O O . LEU A 1 195 ? 7.921 4.840 -24.538 1.00 90.88 195 LEU A O 1
ATOM 1557 N N . GLY A 1 196 ? 10.029 4.518 -23.824 1.00 85.81 196 GLY A N 1
ATOM 1558 C CA . GLY A 1 196 ? 10.321 5.923 -23.586 1.00 85.81 196 GLY A CA 1
ATOM 1559 C C . GLY A 1 196 ? 10.151 6.742 -24.861 1.00 85.81 196 GLY A C 1
ATOM 1560 O O . GLY A 1 196 ? 9.411 7.716 -24.846 1.00 85.81 196 GLY A O 1
ATOM 1561 N N . HIS A 1 197 ? 10.783 6.345 -25.964 1.00 84.12 197 HIS A N 1
ATOM 1562 C CA . HIS A 1 197 ? 10.756 7.049 -27.250 1.00 84.12 197 HIS A CA 1
ATOM 1563 C C . HIS A 1 197 ? 9.432 6.934 -28.019 1.00 84.12 197 HIS A C 1
ATOM 1565 O O . HIS A 1 197 ? 9.287 7.541 -29.085 1.00 84.12 197 HIS A O 1
ATOM 1571 N N . LEU A 1 198 ? 8.459 6.178 -27.506 1.00 76.06 198 LEU A N 1
ATOM 1572 C CA . LEU A 1 198 ? 7.163 6.021 -28.145 1.00 76.06 198 LEU A CA 1
ATOM 1573 C C . LEU A 1 198 ? 6.536 7.405 -28.376 1.00 76.06 198 LEU A C 1
ATOM 1575 O O . LEU A 1 198 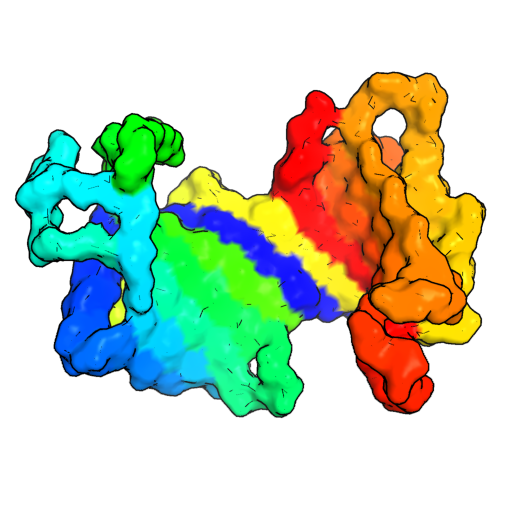? 6.205 8.130 -27.437 1.00 76.06 198 LEU A O 1
ATOM 1579 N N . LEU A 1 199 ? 6.439 7.764 -29.661 1.00 62.41 199 LEU A N 1
ATOM 1580 C CA . LEU A 1 199 ? 5.932 9.038 -30.162 1.00 62.41 199 LEU A CA 1
ATOM 1581 C C . LEU A 1 199 ? 6.575 10.279 -29.514 1.00 62.41 199 LEU A C 1
ATOM 1583 O O . LEU A 1 199 ? 5.873 11.216 -29.131 1.00 62.41 199 LEU A O 1
ATOM 1587 N N . GLU A 1 200 ? 7.911 10.357 -29.488 1.00 68.44 200 GLU A N 1
ATOM 1588 C CA . GLU A 1 200 ? 8.612 11.607 -29.118 1.00 68.44 200 GLU A CA 1
ATOM 1589 C C . GLU A 1 200 ? 8.153 12.826 -29.928 1.00 68.44 200 GLU A C 1
ATOM 1591 O O . GLU A 1 200 ? 8.237 13.959 -29.456 1.00 68.44 200 GLU A O 1
ATOM 1596 N N . ASN A 1 201 ? 7.658 12.577 -31.142 1.00 63.12 201 ASN A N 1
ATOM 1597 C CA . ASN A 1 201 ? 7.177 13.594 -32.066 1.00 63.12 201 ASN A CA 1
ATOM 1598 C C . ASN A 1 201 ? 5.743 14.073 -31.762 1.00 63.12 201 ASN A C 1
ATOM 1600 O O . ASN A 1 201 ? 5.345 15.123 -32.263 1.00 63.12 201 ASN A O 1
ATOM 1604 N N . ASP A 1 202 ? 4.965 13.339 -30.957 1.00 66.50 202 ASP A N 1
ATOM 1605 C CA . ASP A 1 202 ? 3.654 13.786 -30.475 1.00 66.50 202 ASP A CA 1
ATOM 1606 C C . ASP A 1 202 ? 3.853 14.518 -29.137 1.00 66.50 202 ASP A C 1
ATOM 1608 O O . ASP A 1 202 ? 4.435 13.978 -28.199 1.00 66.50 202 ASP A O 1
ATOM 1612 N N . ARG A 1 203 ? 3.382 15.764 -29.037 1.00 67.75 203 ARG A N 1
ATOM 1613 C CA . ARG A 1 203 ? 3.534 16.601 -27.833 1.00 67.75 203 ARG A CA 1
ATOM 1614 C C . ARG A 1 203 ? 2.404 16.406 -26.814 1.00 67.75 203 ARG A C 1
ATOM 1616 O O . ARG A 1 203 ? 2.280 17.217 -25.901 1.00 67.75 203 ARG A O 1
ATOM 1623 N N . THR A 1 204 ? 1.570 15.379 -26.978 1.00 79.81 204 THR A N 1
ATOM 1624 C CA . THR A 1 204 ? 0.420 15.092 -26.105 1.00 79.81 204 THR A CA 1
ATOM 1625 C C . THR A 1 204 ? 0.615 13.820 -25.278 1.00 79.81 204 THR A C 1
ATOM 1627 O O . THR A 1 204 ? 1.383 12.945 -25.654 1.00 79.81 204 THR A O 1
ATOM 1630 N N . GLY A 1 205 ? -0.061 13.704 -24.134 1.00 84.06 205 GLY A N 1
ATOM 1631 C CA . GLY A 1 205 ? 0.081 12.559 -23.230 1.00 84.06 205 GLY A CA 1
ATOM 1632 C C . GLY A 1 205 ? 1.381 12.567 -22.415 1.00 84.06 205 GLY A C 1
ATOM 1633 O O . GLY A 1 205 ? 2.385 13.186 -22.776 1.00 84.06 205 GLY A O 1
ATOM 1634 N N . ARG A 1 206 ? 1.369 11.849 -21.290 1.00 88.38 206 ARG A N 1
ATOM 1635 C CA . ARG A 1 206 ? 2.457 11.870 -20.305 1.00 88.38 206 ARG A CA 1
ATOM 1636 C C . ARG A 1 206 ? 3.358 10.642 -20.416 1.00 88.38 206 ARG A C 1
ATOM 1638 O O . ARG A 1 206 ? 2.879 9.508 -20.448 1.00 88.38 206 ARG A O 1
ATOM 1645 N N . ARG A 1 207 ? 4.673 10.873 -20.415 1.00 89.38 207 ARG A N 1
ATOM 1646 C CA . ARG A 1 207 ? 5.711 9.838 -20.306 1.00 89.38 207 ARG A CA 1
ATOM 1647 C C . ARG A 1 207 ? 6.841 10.285 -19.383 1.00 89.38 207 ARG A C 1
ATOM 1649 O O . ARG A 1 207 ? 7.072 11.483 -19.226 1.00 89.38 207 ARG A O 1
ATOM 1656 N N . LYS A 1 208 ? 7.563 9.332 -18.802 1.00 92.25 208 LYS A N 1
ATOM 1657 C CA . LYS A 1 208 ? 8.805 9.574 -18.058 1.00 92.25 208 LYS A CA 1
ATOM 1658 C C . LYS A 1 208 ? 9.790 8.456 -18.357 1.00 92.25 208 LYS A C 1
ATOM 1660 O O . LYS A 1 208 ? 9.419 7.291 -18.308 1.00 92.25 208 LYS A O 1
ATOM 1665 N N . LEU A 1 209 ? 11.028 8.832 -18.654 1.00 93.19 209 LEU A N 1
ATOM 1666 C CA . LEU A 1 209 ? 12.151 7.919 -18.822 1.00 93.19 209 LEU A CA 1
ATOM 1667 C C . LEU A 1 209 ? 13.183 8.248 -17.740 1.00 93.19 209 LEU A C 1
ATOM 1669 O O . LEU A 1 209 ? 13.542 9.414 -17.567 1.00 93.19 209 LEU A O 1
ATOM 1673 N N . VAL A 1 210 ? 13.629 7.238 -17.000 1.00 94.69 210 VAL A N 1
ATOM 1674 C CA . VAL A 1 210 ? 14.709 7.347 -16.009 1.00 94.69 210 VAL A CA 1
ATOM 1675 C C . VAL A 1 210 ? 15.762 6.312 -16.357 1.00 94.69 210 VAL A C 1
ATOM 1677 O O . VAL A 1 210 ? 15.411 5.164 -16.604 1.00 94.69 210 VAL A O 1
ATOM 1680 N N . GLN A 1 211 ? 17.034 6.704 -16.386 1.00 93.56 211 GLN A N 1
ATOM 1681 C CA . GLN A 1 211 ? 18.144 5.799 -16.679 1.00 93.56 211 GLN A CA 1
ATOM 1682 C C . GLN A 1 211 ? 19.332 6.138 -15.783 1.00 93.56 211 GLN A C 1
ATOM 1684 O O . GLN A 1 211 ? 19.935 7.204 -15.904 1.00 93.56 211 GLN A O 1
ATOM 1689 N N . TYR A 1 212 ? 19.651 5.216 -14.883 1.00 92.44 212 TYR A N 1
ATOM 1690 C CA . TYR A 1 212 ? 20.846 5.234 -14.059 1.00 92.44 212 TYR A CA 1
ATOM 1691 C C . TYR A 1 212 ? 21.680 3.994 -14.372 1.00 92.44 212 TYR A C 1
ATOM 1693 O O . TYR A 1 212 ? 21.186 2.867 -14.302 1.00 92.44 212 TYR A O 1
ATOM 1701 N N . ASP A 1 213 ? 22.949 4.225 -14.704 1.00 91.75 213 ASP A N 1
ATOM 1702 C CA . ASP A 1 213 ? 23.951 3.197 -15.017 1.00 91.75 213 ASP A CA 1
ATOM 1703 C C . ASP A 1 213 ? 25.058 3.122 -13.956 1.00 91.75 213 ASP A C 1
ATOM 1705 O O . ASP A 1 213 ? 26.109 2.525 -14.180 1.00 91.75 213 ASP A O 1
ATOM 1709 N N . SER A 1 214 ? 24.825 3.722 -12.791 1.00 90.19 214 SER A N 1
ATOM 1710 C CA . SER A 1 214 ? 25.712 3.656 -11.634 1.00 90.19 214 SER A CA 1
ATOM 1711 C C . SER A 1 214 ? 24.891 3.362 -10.386 1.00 90.19 214 SER A C 1
ATOM 1713 O O . SER A 1 214 ? 23.736 3.781 -10.293 1.00 90.19 214 SER A O 1
ATOM 1715 N N . ASP A 1 215 ? 25.478 2.635 -9.439 1.00 86.31 215 ASP A N 1
ATOM 1716 C CA . ASP A 1 215 ? 24.834 2.367 -8.153 1.00 86.31 215 ASP A CA 1
ATOM 1717 C C . ASP A 1 215 ? 24.909 3.561 -7.180 1.00 86.31 215 ASP A C 1
ATOM 1719 O O . ASP A 1 215 ? 25.496 4.601 -7.480 1.00 86.31 215 ASP A O 1
ATOM 1723 N N . GLU A 1 216 ? 24.346 3.397 -5.978 1.00 84.44 216 GLU A N 1
ATOM 1724 C CA . GLU A 1 216 ? 24.331 4.413 -4.904 1.00 84.44 216 GLU A CA 1
ATOM 1725 C C . GLU A 1 216 ? 25.735 4.884 -4.464 1.00 84.44 216 GLU A C 1
ATOM 1727 O O . GLU A 1 216 ? 25.875 5.896 -3.778 1.00 84.44 216 GLU A O 1
ATOM 1732 N N . HIS A 1 217 ? 26.792 4.156 -4.840 1.00 85.25 217 HIS A N 1
ATOM 1733 C CA . HIS A 1 217 ? 28.189 4.481 -4.553 1.00 85.25 217 HIS A CA 1
ATOM 1734 C C . HIS A 1 217 ? 28.951 4.947 -5.802 1.00 85.25 217 HIS A C 1
ATOM 1736 O O . HIS A 1 217 ? 30.184 4.939 -5.803 1.00 85.25 217 HIS A O 1
ATOM 1742 N N . ALA A 1 218 ? 28.230 5.347 -6.856 1.00 83.31 218 ALA A N 1
ATOM 1743 C CA . ALA A 1 218 ? 28.768 5.786 -8.141 1.00 83.31 218 ALA A CA 1
ATOM 1744 C C . ALA A 1 218 ? 29.666 4.742 -8.832 1.00 83.31 218 ALA A C 1
ATOM 1746 O O . ALA A 1 218 ? 30.548 5.096 -9.615 1.00 83.31 218 ALA A O 1
ATOM 1747 N N . ARG A 1 219 ? 29.459 3.447 -8.555 1.00 84.75 219 ARG A N 1
ATOM 1748 C CA . ARG A 1 219 ? 30.146 2.364 -9.268 1.00 84.75 219 ARG A CA 1
ATOM 1749 C C . ARG A 1 219 ? 29.376 2.033 -10.534 1.00 84.75 219 ARG A C 1
ATOM 1751 O O . ARG A 1 219 ? 28.157 1.871 -10.480 1.00 84.75 219 ARG A O 1
ATOM 1758 N N . ASP A 1 220 ? 30.094 1.884 -11.643 1.00 86.19 220 ASP A N 1
ATOM 1759 C CA . ASP A 1 220 ? 29.496 1.534 -12.930 1.00 86.19 220 ASP A CA 1
ATOM 1760 C C . ASP A 1 220 ? 28.712 0.224 -12.837 1.00 86.19 220 ASP A C 1
ATOM 1762 O O . ASP A 1 220 ? 29.231 -0.849 -12.509 1.00 86.19 220 ASP A O 1
ATOM 1766 N N . ARG A 1 221 ? 27.425 0.329 -13.145 1.00 88.50 221 ARG A N 1
ATOM 1767 C CA . ARG A 1 221 ? 26.475 -0.769 -13.171 1.00 88.50 221 ARG A CA 1
ATOM 1768 C C . ARG A 1 221 ? 25.452 -0.499 -14.276 1.00 88.50 221 ARG A C 1
ATOM 1770 O O . ARG A 1 221 ? 24.384 0.038 -13.994 1.00 88.50 221 ARG A O 1
ATOM 1777 N N . PRO A 1 222 ? 25.757 -0.875 -15.530 1.00 90.62 222 PRO A N 1
ATOM 1778 C CA . PRO A 1 222 ? 24.828 -0.703 -16.639 1.00 90.62 222 PRO A CA 1
ATOM 1779 C C . PRO A 1 222 ? 23.458 -1.300 -16.316 1.00 90.62 222 PRO A C 1
ATOM 1781 O O . PRO A 1 222 ? 23.365 -2.414 -15.792 1.00 90.62 222 PRO A O 1
ATOM 1784 N N . GLY A 1 223 ? 22.402 -0.541 -16.597 1.00 90.50 223 GLY A N 1
ATOM 1785 C CA . GLY A 1 223 ? 21.041 -0.941 -16.270 1.00 90.50 223 GLY A CA 1
ATOM 1786 C C . GLY A 1 223 ? 20.730 -0.921 -14.774 1.00 90.50 223 GLY A C 1
ATOM 1787 O O . GLY A 1 223 ? 19.816 -1.637 -14.367 1.00 90.50 223 GLY A O 1
ATOM 1788 N N . TYR A 1 224 ? 21.473 -0.170 -13.944 1.00 93.81 224 TYR A N 1
ATOM 1789 C CA . TYR A 1 224 ? 21.257 -0.138 -12.491 1.00 93.81 224 TYR A CA 1
ATOM 1790 C C . TYR A 1 224 ? 19.793 0.131 -12.142 1.00 93.81 224 TYR A C 1
ATOM 1792 O O . TYR A 1 224 ? 19.197 -0.609 -11.357 1.00 93.81 224 TYR A O 1
ATOM 1800 N N . TYR A 1 225 ? 19.222 1.157 -12.772 1.00 95.19 225 TYR A N 1
ATOM 1801 C CA . TYR A 1 225 ? 17.817 1.512 -12.648 1.00 95.19 225 TYR A CA 1
ATOM 1802 C C . TYR A 1 225 ? 17.336 2.219 -13.917 1.00 95.19 225 TYR A C 1
ATOM 1804 O O . TYR A 1 225 ? 17.673 3.375 -14.165 1.00 95.19 225 TYR A O 1
ATOM 1812 N N . HIS A 1 226 ? 16.576 1.513 -14.748 1.00 96.88 226 HIS A N 1
ATOM 1813 C CA . HIS A 1 226 ? 16.002 2.030 -15.989 1.00 96.88 226 HIS A CA 1
ATOM 1814 C C . HIS A 1 226 ? 14.489 1.860 -15.953 1.00 96.88 226 HIS A C 1
ATOM 1816 O O . HIS A 1 226 ? 14.008 0.747 -15.747 1.00 96.88 226 HIS A O 1
ATOM 1822 N N . THR A 1 227 ? 13.731 2.934 -16.164 1.00 96.12 227 THR A N 1
ATOM 1823 C CA . THR A 1 227 ? 12.267 2.868 -16.182 1.00 96.12 227 THR A CA 1
ATOM 1824 C C . THR A 1 227 ? 11.656 3.691 -17.298 1.00 96.12 227 THR A C 1
ATOM 1826 O O . THR A 1 227 ? 12.148 4.768 -17.632 1.00 96.12 227 THR A O 1
ATOM 1829 N N . ALA A 1 228 ? 10.550 3.187 -17.841 1.00 95.31 228 ALA A N 1
ATOM 1830 C CA . ALA A 1 228 ? 9.658 3.919 -18.725 1.00 95.31 228 ALA A CA 1
ATOM 1831 C C . ALA A 1 228 ? 8.249 3.910 -18.125 1.00 95.31 228 ALA A C 1
ATOM 1833 O O . ALA A 1 228 ? 7.630 2.854 -17.988 1.00 95.31 228 ALA A O 1
ATOM 1834 N N . THR A 1 229 ? 7.741 5.087 -17.768 1.00 94.81 229 THR A N 1
ATOM 1835 C CA . THR A 1 229 ? 6.375 5.283 -17.275 1.00 94.81 229 THR A CA 1
ATOM 1836 C C . THR A 1 229 ? 5.513 5.895 -18.369 1.00 94.81 229 THR A C 1
ATOM 1838 O O . THR A 1 229 ? 5.857 6.951 -18.903 1.00 94.81 229 THR A O 1
ATOM 1841 N N . LEU A 1 230 ? 4.382 5.265 -18.676 1.00 93.75 230 LEU A N 1
ATOM 1842 C CA . LEU A 1 230 ? 3.442 5.669 -19.719 1.00 93.75 230 LEU A CA 1
ATOM 1843 C C . LEU A 1 230 ? 2.070 5.984 -19.111 1.00 93.75 230 LEU A C 1
ATOM 1845 O O . LEU A 1 230 ? 1.518 5.175 -18.364 1.00 93.75 230 LEU A O 1
ATOM 1849 N N . GLY A 1 231 ? 1.515 7.151 -19.451 1.00 93.12 231 GLY A N 1
ATOM 1850 C CA . GLY A 1 231 ? 0.128 7.515 -19.147 1.00 93.12 231 GLY A CA 1
ATOM 1851 C C . GLY A 1 231 ? -0.898 6.778 -20.028 1.00 93.12 231 GLY A C 1
ATOM 1852 O O . GLY A 1 231 ? -0.508 6.057 -20.954 1.00 93.12 231 GLY A O 1
ATOM 1853 N N . PRO A 1 232 ? -2.210 6.964 -19.784 1.00 92.19 232 PRO A N 1
ATOM 1854 C CA . PRO A 1 232 ? -3.288 6.207 -20.435 1.00 92.19 232 PRO A CA 1
ATOM 1855 C C . PRO A 1 232 ? -3.311 6.287 -21.967 1.00 92.19 232 PRO A C 1
ATOM 1857 O O . PRO A 1 232 ? -3.666 5.324 -22.651 1.00 92.19 232 PRO A O 1
ATOM 1860 N N . ARG A 1 233 ? -2.958 7.433 -22.557 1.00 89.12 233 ARG A N 1
ATOM 1861 C CA . ARG A 1 233 ? -2.858 7.562 -24.016 1.00 89.12 233 ARG A CA 1
ATOM 1862 C C . ARG A 1 233 ? -1.673 6.773 -24.567 1.00 89.12 233 ARG A C 1
ATOM 1864 O O . ARG A 1 233 ? -1.831 6.001 -25.506 1.00 89.12 233 ARG A O 1
ATOM 1871 N N . ARG A 1 234 ? -0.504 6.926 -23.946 1.00 88.81 234 ARG A N 1
ATOM 1872 C CA . ARG A 1 234 ? 0.753 6.312 -24.402 1.00 88.81 234 ARG A CA 1
ATOM 1873 C C . ARG A 1 234 ? 0.763 4.801 -24.233 1.00 88.81 234 ARG A C 1
ATOM 1875 O O . ARG A 1 234 ? 1.261 4.085 -25.095 1.00 88.81 234 ARG A O 1
ATOM 1882 N N . VAL A 1 235 ? 0.182 4.300 -23.146 1.00 91.19 235 VAL A N 1
ATOM 1883 C CA . VAL A 1 235 ? 0.110 2.856 -22.919 1.00 91.19 235 VAL A CA 1
ATOM 1884 C C . VAL A 1 235 ? -0.763 2.164 -23.969 1.00 91.19 235 VAL A C 1
ATOM 1886 O O . VAL A 1 235 ? -0.392 1.083 -24.404 1.00 91.19 235 VAL A O 1
ATOM 1889 N N . ARG A 1 236 ? -1.837 2.809 -24.456 1.00 90.88 236 ARG A N 1
ATOM 1890 C CA . ARG A 1 236 ? -2.662 2.310 -25.574 1.00 90.88 236 ARG A CA 1
ATOM 1891 C C . ARG A 1 236 ? -1.914 2.291 -26.901 1.00 90.88 236 ARG A C 1
ATOM 1893 O O . ARG A 1 236 ? -2.137 1.416 -27.724 1.00 90.88 236 ARG A O 1
ATOM 1900 N N . GLU A 1 237 ? -1.018 3.242 -27.125 1.00 87.50 237 GLU A N 1
ATOM 1901 C CA . GLU A 1 237 ? -0.191 3.255 -28.334 1.00 87.50 237 GLU A CA 1
ATOM 1902 C C . GLU A 1 237 ? 0.808 2.084 -28.342 1.00 87.50 237 GLU A C 1
ATOM 1904 O O . GLU A 1 237 ? 1.003 1.454 -29.379 1.00 87.50 237 GLU A O 1
ATOM 1909 N N . ALA A 1 238 ? 1.400 1.755 -27.187 1.00 87.25 238 ALA A N 1
ATOM 1910 C CA . ALA A 1 238 ? 2.284 0.595 -27.044 1.00 87.25 238 ALA A CA 1
ATOM 1911 C C . ALA A 1 238 ? 1.509 -0.737 -26.997 1.00 87.25 238 ALA A C 1
ATOM 1913 O O . ALA A 1 238 ? 1.947 -1.745 -27.551 1.00 87.25 238 ALA A O 1
ATOM 1914 N N . PHE A 1 239 ? 0.349 -0.735 -26.341 1.00 89.31 239 PHE A N 1
ATOM 1915 C CA . PHE A 1 239 ? -0.483 -1.900 -26.063 1.00 89.31 239 PHE A CA 1
ATOM 1916 C C . PHE A 1 239 ? -1.964 -1.539 -26.296 1.00 89.31 239 PHE A C 1
ATOM 1918 O O . PHE A 1 239 ? -2.656 -1.153 -25.354 1.00 89.31 239 PHE A O 1
ATOM 1925 N N . PRO A 1 240 ? -2.489 -1.679 -27.531 1.00 88.44 240 PRO A N 1
ATOM 1926 C CA . PRO A 1 240 ? -3.824 -1.187 -27.911 1.00 88.44 240 PRO A CA 1
ATOM 1927 C C . PRO A 1 240 ? -5.001 -1.678 -27.067 1.00 88.44 240 PRO A C 1
ATOM 1929 O O . PRO A 1 240 ? -6.029 -1.011 -27.009 1.00 88.44 240 PRO A O 1
ATOM 1932 N N . SER A 1 241 ? -4.866 -2.829 -26.410 1.00 90.81 241 SER A N 1
ATOM 1933 C CA . SER A 1 241 ? -5.890 -3.414 -25.541 1.00 90.81 241 SER A CA 1
ATOM 1934 C C . SER A 1 241 ? -5.767 -3.008 -24.067 1.00 90.81 241 SER A C 1
ATOM 1936 O O . SER A 1 241 ? -6.412 -3.621 -23.220 1.00 90.81 241 SER A O 1
ATOM 1938 N N . HIS A 1 242 ? -4.896 -2.055 -23.729 1.00 90.69 242 HIS A N 1
ATOM 1939 C CA . HIS A 1 242 ? -4.566 -1.706 -22.349 1.00 90.69 242 HIS A CA 1
ATOM 1940 C C . HIS A 1 242 ? -4.783 -0.221 -22.085 1.00 90.69 242 HIS A C 1
ATOM 1942 O O . HIS A 1 242 ? -4.359 0.598 -22.883 1.00 90.69 242 HIS A O 1
ATOM 1948 N N . GLU A 1 243 ? -5.378 0.147 -20.952 1.00 90.94 243 GLU A N 1
ATOM 1949 C CA . GLU A 1 243 ? -5.772 1.545 -20.687 1.00 90.94 243 GLU A CA 1
ATOM 1950 C C . GLU A 1 243 ? -5.128 2.146 -19.434 1.00 90.94 243 GLU A C 1
ATOM 1952 O O . GLU A 1 243 ? -5.031 3.365 -19.297 1.00 90.94 243 GLU A O 1
ATOM 1957 N N . LEU A 1 244 ? -4.669 1.297 -18.513 1.00 94.44 244 LEU A N 1
ATOM 1958 C CA . LEU A 1 244 ? -4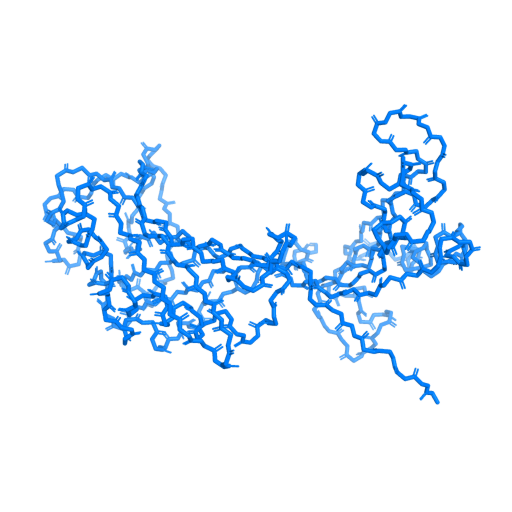.142 1.741 -17.225 1.00 94.44 244 LEU A CA 1
ATOM 1959 C C . LEU A 1 244 ? -2.696 2.222 -17.373 1.00 94.44 244 LEU A C 1
ATOM 1961 O O . LEU A 1 244 ? -1.912 1.497 -17.988 1.00 94.44 244 LEU A O 1
ATOM 1965 N N . PRO A 1 245 ? -2.292 3.336 -16.740 1.00 94.31 245 PRO A N 1
ATOM 1966 C CA . PRO A 1 245 ? -0.896 3.747 -16.710 1.00 94.31 245 PRO A CA 1
ATOM 1967 C C . PRO A 1 245 ? 0.026 2.638 -16.207 1.00 94.31 245 PRO A C 1
ATOM 1969 O O . PRO A 1 245 ? -0.307 1.931 -15.245 1.00 94.31 245 PRO A O 1
ATOM 1972 N N . LYS A 1 246 ? 1.192 2.502 -16.841 1.00 95.38 246 LYS A N 1
ATOM 1973 C CA . LYS A 1 246 ? 2.189 1.486 -16.490 1.00 95.38 246 LYS A CA 1
ATOM 1974 C C . LYS A 1 246 ? 3.577 2.074 -16.379 1.00 95.38 246 LYS A C 1
ATOM 1976 O O . LYS A 1 246 ? 3.973 2.894 -17.203 1.00 95.38 246 LYS A O 1
ATOM 1981 N N . GLU A 1 247 ? 4.326 1.598 -15.397 1.00 95.75 247 GLU A N 1
ATOM 1982 C CA . GLU A 1 247 ? 5.774 1.724 -15.372 1.00 95.75 247 GLU A CA 1
ATOM 1983 C C . GLU A 1 247 ? 6.402 0.366 -15.659 1.00 95.75 247 GLU A C 1
ATOM 1985 O O . GLU A 1 247 ? 6.074 -0.627 -15.015 1.00 95.75 247 GLU A O 1
ATOM 1990 N N . VAL A 1 248 ? 7.301 0.326 -16.636 1.00 95.88 248 VAL A N 1
ATOM 1991 C CA . VAL A 1 248 ? 8.162 -0.826 -16.899 1.00 95.88 248 VAL A CA 1
ATOM 1992 C C . VAL A 1 248 ? 9.538 -0.501 -16.345 1.00 95.88 248 VAL A C 1
ATOM 1994 O O . VAL A 1 248 ? 10.096 0.548 -16.669 1.00 95.88 248 VAL A O 1
ATOM 1997 N N . LYS A 1 249 ? 10.076 -1.387 -15.510 1.00 96.38 249 LYS A N 1
ATOM 1998 C CA . LYS A 1 249 ? 11.318 -1.186 -14.764 1.00 96.38 249 LYS A CA 1
ATOM 1999 C C . LYS A 1 249 ? 12.308 -2.301 -15.068 1.00 96.38 249 LYS A C 1
ATOM 2001 O O . LYS A 1 249 ? 11.931 -3.4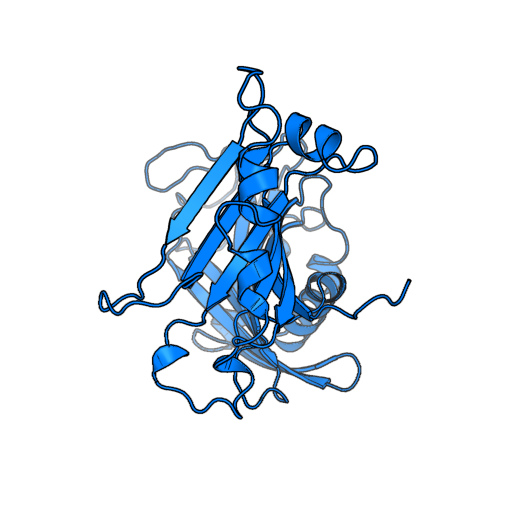66 -15.123 1.00 96.38 249 LYS A O 1
ATOM 2006 N N . HIS A 1 250 ? 13.579 -1.950 -15.171 1.00 97.00 250 HIS A N 1
ATOM 2007 C CA . HIS A 1 250 ? 14.708 -2.853 -15.011 1.00 97.00 250 HIS A CA 1
ATOM 2008 C C . HIS A 1 250 ? 15.590 -2.296 -13.898 1.00 97.00 250 HIS A C 1
ATOM 2010 O O . HIS A 1 250 ? 16.076 -1.170 -14.014 1.00 97.00 250 HIS A O 1
ATOM 2016 N N . TYR A 1 251 ? 15.801 -3.051 -12.823 1.00 95.44 251 TYR A N 1
ATOM 2017 C CA . TYR A 1 251 ? 16.558 -2.535 -11.687 1.00 95.44 251 TYR A CA 1
ATOM 2018 C C . TYR A 1 251 ? 17.272 -3.606 -10.875 1.00 95.44 251 TYR A C 1
ATOM 2020 O O . TYR A 1 251 ? 16.823 -4.746 -10.747 1.00 95.44 251 TYR A O 1
ATOM 2028 N N . TYR A 1 252 ? 18.387 -3.208 -10.276 1.00 92.62 252 TYR A N 1
ATOM 2029 C CA . TYR A 1 252 ? 19.110 -4.010 -9.302 1.00 92.62 252 TYR A CA 1
ATOM 2030 C C . TYR A 1 252 ? 18.658 -3.687 -7.879 1.00 92.62 252 TYR A C 1
ATOM 2032 O O . TYR A 1 252 ? 18.348 -2.546 -7.544 1.00 92.62 252 TYR A O 1
ATOM 2040 N N . ALA A 1 253 ? 18.687 -4.694 -7.004 1.00 87.50 253 ALA A N 1
ATOM 2041 C CA . ALA A 1 253 ? 18.627 -4.437 -5.570 1.00 87.50 253 ALA A CA 1
ATOM 2042 C C . ALA A 1 253 ? 19.860 -3.624 -5.140 1.00 87.50 253 ALA A C 1
ATOM 2044 O O . ALA A 1 253 ? 20.955 -3.828 -5.670 1.00 87.50 253 ALA A O 1
ATOM 2045 N N . LYS A 1 254 ? 19.715 -2.754 -4.131 1.00 83.62 254 LYS A N 1
ATOM 2046 C CA . LYS A 1 254 ? 20.802 -1.869 -3.666 1.00 83.62 254 LYS A CA 1
ATOM 2047 C C . LYS A 1 254 ? 22.110 -2.608 -3.370 1.00 83.62 254 LYS A C 1
ATOM 2049 O O . LYS A 1 254 ? 23.187 -2.133 -3.711 1.00 83.62 254 LYS A O 1
ATOM 2054 N N . GLN A 1 255 ? 22.011 -3.804 -2.794 1.00 77.50 255 GLN A N 1
ATOM 2055 C CA . GLN A 1 255 ? 23.158 -4.626 -2.396 1.00 77.50 255 GLN A CA 1
ATOM 2056 C C . GLN A 1 255 ? 23.661 -5.574 -3.500 1.00 77.50 255 GLN A C 1
ATOM 2058 O O . GLN A 1 255 ? 24.633 -6.295 -3.288 1.00 77.50 255 GLN A O 1
ATOM 2063 N N . ALA A 1 256 ? 23.036 -5.598 -4.683 1.00 79.06 256 ALA A N 1
ATOM 2064 C CA . ALA A 1 256 ? 23.304 -6.607 -5.711 1.00 79.06 256 ALA A CA 1
ATOM 2065 C C . ALA A 1 256 ? 24.761 -6.622 -6.202 1.00 79.06 256 ALA A C 1
ATOM 2067 O O . ALA A 1 256 ? 25.277 -7.680 -6.553 1.00 79.06 256 ALA A O 1
ATOM 2068 N N . VAL A 1 257 ? 25.435 -5.466 -6.211 1.00 74.06 257 VAL A N 1
ATOM 2069 C CA . VAL A 1 257 ? 26.828 -5.332 -6.679 1.00 74.06 257 VAL A CA 1
ATOM 2070 C C . VAL A 1 257 ? 27.813 -6.099 -5.789 1.00 74.06 257 VAL A C 1
ATOM 2072 O O . VAL A 1 257 ? 28.814 -6.606 -6.283 1.00 74.06 257 VAL A O 1
ATOM 2075 N N . SER A 1 258 ? 27.522 -6.229 -4.493 1.00 75.75 258 SER A N 1
ATOM 2076 C CA . SER A 1 258 ? 28.368 -6.942 -3.524 1.00 75.75 258 SER A CA 1
ATOM 2077 C C . SER A 1 258 ? 28.040 -8.430 -3.371 1.00 75.75 258 SER A C 1
ATOM 2079 O O . SER A 1 258 ? 28.660 -9.103 -2.550 1.00 75.75 258 SER A O 1
ATOM 2081 N N . LEU A 1 259 ? 27.054 -8.950 -4.105 1.00 80.81 259 LEU A N 1
ATOM 2082 C CA . LEU A 1 259 ? 26.556 -10.313 -3.926 1.00 80.81 259 LEU A CA 1
ATOM 2083 C C . LEU A 1 259 ? 27.067 -11.259 -5.015 1.00 80.81 259 LEU A C 1
ATOM 2085 O O . LEU A 1 259 ? 27.219 -10.883 -6.178 1.00 80.81 259 LEU A O 1
ATOM 2089 N N . ASP A 1 260 ? 27.292 -12.509 -4.611 1.00 78.31 260 ASP A N 1
ATOM 2090 C CA . ASP A 1 260 ? 27.640 -13.609 -5.511 1.00 78.31 260 ASP A CA 1
ATOM 2091 C C . ASP A 1 260 ? 26.539 -13.816 -6.565 1.00 78.31 260 ASP A C 1
ATOM 2093 O O . ASP A 1 260 ? 25.347 -13.731 -6.261 1.00 78.31 260 ASP A O 1
ATOM 2097 N N . ASN A 1 261 ? 26.949 -14.124 -7.795 1.00 79.62 261 ASN A N 1
ATOM 2098 C CA . ASN A 1 261 ? 26.080 -14.435 -8.927 1.00 79.62 261 ASN A CA 1
ATOM 2099 C C . ASN A 1 261 ? 25.107 -15.574 -8.620 1.00 79.62 261 ASN A C 1
ATOM 2101 O O . ASN A 1 261 ? 24.002 -15.564 -9.132 1.00 79.62 261 ASN A O 1
ATOM 2105 N N . ASN A 1 262 ? 25.474 -16.527 -7.764 1.00 80.31 262 ASN A N 1
ATOM 2106 C CA . ASN A 1 262 ? 24.582 -17.641 -7.435 1.00 80.31 262 ASN A CA 1
ATOM 2107 C C . ASN A 1 262 ? 23.389 -17.226 -6.553 1.00 80.31 262 ASN A C 1
ATOM 2109 O O . ASN A 1 262 ? 22.487 -18.028 -6.308 1.00 80.31 262 ASN A O 1
ATOM 2113 N N . ARG A 1 263 ? 23.363 -15.983 -6.051 1.00 80.88 263 ARG A N 1
ATOM 2114 C CA . ARG A 1 263 ? 22.233 -15.452 -5.287 1.00 80.88 263 ARG A CA 1
ATOM 2115 C C . ARG A 1 263 ? 21.237 -14.784 -6.224 1.00 80.88 263 ARG A C 1
ATOM 2117 O O . ARG A 1 263 ? 21.574 -13.818 -6.900 1.00 80.88 263 ARG A O 1
ATOM 2124 N N . SER A 1 264 ? 19.974 -15.202 -6.160 1.00 81.50 264 SER A N 1
ATOM 2125 C CA . SER A 1 264 ? 18.877 -14.617 -6.950 1.00 81.50 264 SER A CA 1
ATOM 2126 C C . SER A 1 264 ? 18.805 -13.085 -6.845 1.00 81.50 264 SER A C 1
ATOM 2128 O O . SER A 1 264 ? 18.562 -12.403 -7.835 1.00 81.50 264 SER A O 1
ATOM 2130 N N . ILE A 1 265 ? 19.083 -12.516 -5.670 1.00 85.88 265 ILE A N 1
ATOM 2131 C CA . ILE A 1 265 ? 19.092 -11.065 -5.427 1.00 85.88 265 ILE A CA 1
ATOM 2132 C C . ILE A 1 265 ? 20.217 -10.300 -6.157 1.00 85.88 265 ILE A C 1
ATOM 2134 O O . ILE A 1 265 ? 20.103 -9.090 -6.342 1.00 85.88 265 ILE A O 1
ATOM 2138 N N . ALA A 1 266 ? 21.274 -10.980 -6.618 1.00 87.62 266 ALA A N 1
ATOM 2139 C CA . ALA A 1 266 ? 22.339 -10.377 -7.427 1.00 87.62 266 ALA A CA 1
ATOM 2140 C C . ALA A 1 266 ? 21.899 -10.086 -8.876 1.00 87.62 266 ALA A C 1
ATOM 2142 O O . ALA A 1 266 ? 22.562 -9.321 -9.587 1.00 87.62 266 ALA A O 1
ATOM 2143 N N . HIS A 1 267 ? 20.792 -10.696 -9.303 1.00 92.12 267 HIS A N 1
ATOM 2144 C CA . HIS A 1 267 ? 20.180 -10.530 -10.613 1.00 92.12 267 HIS A CA 1
ATOM 2145 C C . HIS A 1 267 ? 19.140 -9.402 -10.601 1.00 92.12 267 HIS A C 1
ATOM 2147 O O . HIS A 1 267 ? 18.396 -9.277 -9.617 1.00 92.12 267 HIS A O 1
ATOM 2153 N N . PRO A 1 268 ? 19.063 -8.585 -11.667 1.00 94.44 268 PRO A N 1
ATOM 2154 C CA . PRO A 1 268 ? 18.091 -7.512 -11.750 1.00 94.44 268 PRO A CA 1
ATOM 2155 C C . PRO A 1 268 ? 16.672 -8.064 -11.872 1.00 94.44 268 PRO A C 1
ATOM 2157 O O . PRO A 1 268 ? 16.434 -9.190 -12.325 1.00 94.44 268 PRO A O 1
ATOM 2160 N N . LYS A 1 269 ? 15.719 -7.234 -11.470 1.00 95.38 269 LYS A N 1
ATOM 2161 C CA . LYS A 1 269 ? 14.299 -7.451 -11.698 1.00 95.38 269 LYS A CA 1
ATOM 2162 C C . LYS A 1 269 ? 13.888 -6.707 -12.962 1.00 95.38 269 LYS A C 1
ATOM 2164 O O . LYS A 1 269 ? 14.296 -5.565 -13.164 1.00 95.38 269 LYS A O 1
ATOM 2169 N N . VAL A 1 270 ? 13.061 -7.351 -13.776 1.00 96.38 270 VAL A N 1
ATOM 2170 C CA . VAL A 1 270 ? 12.231 -6.675 -14.772 1.00 96.38 270 VAL A CA 1
ATOM 2171 C C . VAL A 1 270 ? 10.807 -6.693 -14.248 1.00 96.38 270 VAL A C 1
ATOM 2173 O O . VAL A 1 270 ? 10.226 -7.765 -14.078 1.00 96.38 270 VAL A O 1
ATOM 2176 N N . GLY A 1 271 ? 10.291 -5.509 -13.939 1.00 96.06 271 GLY A N 1
ATOM 2177 C CA . GLY A 1 271 ? 9.003 -5.307 -13.291 1.00 96.06 271 GLY A CA 1
ATOM 2178 C C . GLY A 1 271 ? 8.053 -4.489 -14.153 1.00 96.06 271 GLY A C 1
ATOM 2179 O O . GLY A 1 271 ? 8.481 -3.643 -14.939 1.00 96.06 271 GLY A O 1
ATOM 2180 N N . VAL A 1 272 ? 6.758 -4.739 -13.997 1.00 95.62 272 VAL A N 1
ATOM 2181 C CA . VAL A 1 272 ? 5.701 -3.886 -14.539 1.00 95.62 272 VAL A CA 1
ATOM 2182 C C . VAL A 1 272 ? 4.766 -3.519 -13.402 1.00 95.62 272 VAL A C 1
ATOM 2184 O O . VAL A 1 272 ? 4.185 -4.403 -12.767 1.00 95.62 272 VAL A O 1
ATOM 2187 N N . SER A 1 273 ? 4.602 -2.220 -13.169 1.00 95.88 273 SER A N 1
ATOM 2188 C CA . SER A 1 273 ? 3.744 -1.694 -12.117 1.00 95.88 273 SER A CA 1
ATOM 2189 C C . SER A 1 273 ? 2.619 -0.825 -12.668 1.00 95.88 273 SER A C 1
ATOM 2191 O O . SER A 1 273 ? 2.752 -0.153 -13.693 1.00 95.88 273 SER A O 1
ATOM 2193 N N . TYR A 1 274 ? 1.463 -0.870 -12.012 1.00 96.31 274 TYR A N 1
ATOM 2194 C CA . TYR A 1 274 ? 0.414 0.132 -12.191 1.00 96.31 274 TYR A CA 1
ATOM 2195 C C . TYR A 1 274 ? 0.780 1.415 -11.434 1.00 96.31 274 TYR A C 1
ATOM 2197 O O . TYR A 1 274 ? 1.284 1.337 -10.325 1.00 96.31 274 TYR A O 1
ATOM 2205 N N . GLN A 1 275 ? 0.524 2.593 -12.009 1.00 91.06 275 GLN A N 1
ATOM 2206 C CA . GLN A 1 275 ? 0.904 3.870 -11.391 1.00 91.06 275 GLN A CA 1
ATOM 2207 C C . GLN A 1 275 ? -0.259 4.863 -11.380 1.00 91.06 275 GLN A C 1
ATOM 2209 O O . GLN A 1 275 ? -0.474 5.594 -12.352 1.00 91.06 275 GLN A O 1
ATOM 2214 N N . ARG A 1 276 ? -0.987 4.962 -10.255 1.00 91.88 276 ARG A N 1
ATOM 2215 C CA . ARG A 1 276 ? -2.125 5.897 -10.139 1.00 91.88 276 ARG A CA 1
ATOM 2216 C C . ARG A 1 276 ? -1.721 7.351 -10.419 1.00 91.88 276 ARG A C 1
ATOM 2218 O O . ARG A 1 276 ? -2.478 8.111 -11.020 1.00 91.88 276 ARG A O 1
ATOM 2225 N N . SER A 1 277 ? -0.516 7.744 -10.011 1.00 89.94 277 SER A N 1
ATOM 2226 C CA . SER A 1 277 ? 0.003 9.111 -10.169 1.00 89.94 277 SER A CA 1
ATOM 2227 C C . SER A 1 277 ? 0.131 9.571 -11.633 1.00 89.94 277 SER A C 1
ATOM 2229 O O . SER A 1 277 ? 0.259 10.773 -11.889 1.00 89.94 277 SER A O 1
ATOM 2231 N N . PHE A 1 278 ? 0.069 8.639 -12.591 1.00 90.81 278 PHE A N 1
ATOM 2232 C CA . PHE A 1 278 ? 0.180 8.891 -14.029 1.00 90.81 278 PHE A CA 1
ATOM 2233 C C . PHE A 1 278 ? -1.156 8.980 -14.774 1.00 90.81 278 PHE A C 1
ATOM 2235 O O . PHE A 1 278 ? -1.150 9.168 -15.987 1.00 90.81 278 PHE A O 1
ATOM 2242 N N . TRP A 1 279 ? -2.293 8.912 -14.074 1.00 89.62 279 TRP A N 1
ATOM 2243 C CA . TRP A 1 279 ? -3.606 9.156 -14.688 1.00 89.62 279 TRP A CA 1
ATOM 2244 C C . TRP A 1 279 ? -3.800 10.593 -15.172 1.00 89.62 279 TRP A C 1
ATOM 2246 O O . TRP A 1 279 ? -4.532 10.818 -16.130 1.00 89.62 279 TRP A O 1
ATOM 2256 N N . LYS A 1 280 ? -3.159 11.564 -14.512 1.00 82.94 280 LYS A N 1
ATOM 2257 C CA . LYS A 1 280 ? -3.180 12.966 -14.942 1.00 82.94 280 LYS A CA 1
ATOM 2258 C C . LYS A 1 280 ? -2.171 13.153 -16.077 1.00 82.94 280 LYS A C 1
ATOM 2260 O O . LYS A 1 280 ? -0.966 12.990 -15.838 1.00 82.94 280 LYS A O 1
ATOM 2265 N N . GLU A 1 281 ? -2.686 13.463 -17.267 1.00 71.81 281 GLU A N 1
ATOM 2266 C CA . GLU A 1 281 ? -1.922 13.832 -18.469 1.00 71.81 281 GLU A CA 1
ATOM 2267 C C . GLU A 1 281 ? -1.639 15.333 -18.540 1.00 71.81 281 GLU A C 1
ATOM 2269 O O . GLU A 1 281 ? -2.545 16.128 -18.201 1.00 71.81 281 GLU A O 1
#

Radius of gyration: 22.02 Å; chains: 1; bounding box: 54×46×59 Å

Foldseek 3Di:
DDDDDWFWFKWWWKFWFFPPFCLLVVLLVVLCVVVVFKFKFWDDDPNFIKIKIKGKDAFQWDDCPQAHPLGHGDPDPGDMWMKIKMFTPPDPPGQFIKIWIKDKDAPQIAGPVRHGDDDPPPRHITIITTMIGTRDDPVCPLVSQLRSCVRSPHHSVSSPDTDPPITIAKIKIKDFDQLVPCCQCQDCPHPFVVLQVQPPVDPDFDKDWDADQAAPVRHGHHQQKTKIWGEQVSVCSVPVVDGFIKMWMWHADNCLVVDDSVDSNVTTITMMMGHPPRNPD

Sequence (281 aa):
MQLLETAPHEFAAHFLFDEYGLDPFFACDRRIKDGDGSQRAKFEFEGESWQVTLSYRDSGLEHPGEQLPTGTDFGLAEMREFDLSVESGDDVVGERSFHAHIAPRWQGMRSEGGNEICVPDDLDEGVNLHVQGSNIEFNRYHLLIQNAARAVGINSRYFDELHDFSTILDAERYVRVDKNESGPVHSRDGPIAQLGHLLENDRTGRRKLVQYDSDEHARDRPGYYHTATLGPRRVREAFPSHELPKEVKHYYAKQAVSLDNNRSIAHPKVGVSYQRSFWKE

Secondary structure (DSSP, 8-state):
-PPPP-EEEEEEEEEEE-TTTTHHHHHHHHHHHHTTT-EEEEEEETTEEEEEEEEEEE-SBPP-TTB-TTS-B---SS-EEEEEEEEESS-SSS--EEEEEEEEEETT-BBTTSPBPP--TT-SEEEEEEEEEESS-GGGHHHHHHHHHHHTT--GGGGSS--TT-EEEEEEEEEE--TTT-GGGSSTTSHHHHHHHTTTT---S-EEEEEEEE-TT--EEEEEEEEEEE-HHHHHHHSTT--S-EEEEEE--TTGGGS-TTSGGGSPEEEEEEEGGGS--

pLDDT: mean 91.94, std 7.33, range [52.62, 98.5]